Protein AF-A0A929JR67-F1 (afdb_monomer_lite)

Secondary structure (DSSP, 8-state):
-EEEEEEEEPPTT--GGGGT----S--HHHHHHHHHHHHHHHH-TTTEEE-SSSEEE--BTTB--EEE---EEEEEE-TTS-EEEEEEE--TT--SPEEE--S--STTS-----HHHHHHHHHHHTTTHHHHHHHHHHHHHHHHHHTT-HHHHTS-HHHHHHHHHHS-GGGG--SSHHHHHHHHHHHHHHHTTSHHHHTT-B-TTSSSBSSSTTSSS-HHHHHHHHHHHHHHTT----

Structure (mmCIF, N/CA/C/O backbone):
data_AF-A0A929JR67-F1
#
_entry.id   AF-A0A929JR67-F1
#
loop_
_atom_site.group_PDB
_atom_site.id
_atom_site.type_symbol
_atom_site.label_atom_id
_atom_site.label_alt_id
_atom_site.label_comp_id
_atom_site.label_asym_id
_atom_site.label_entity_id
_atom_site.label_seq_id
_atom_site.pdbx_PDB_ins_code
_atom_site.Cartn_x
_atom_site.Cartn_y
_atom_site.Cartn_z
_atom_site.occupancy
_atom_site.B_iso_or_equiv
_atom_site.auth_seq_id
_atom_site.auth_comp_id
_atom_site.auth_asym_id
_atom_site.auth_atom_id
_atom_site.pdbx_PDB_model_num
ATOM 1 N N . MET A 1 1 ? 1.079 -12.626 -12.226 1.00 76.62 1 MET A N 1
ATOM 2 C CA . MET A 1 1 ? 2.261 -11.759 -12.421 1.00 76.62 1 MET A CA 1
ATOM 3 C C . MET A 1 1 ? 3.141 -12.417 -13.466 1.00 76.62 1 MET A C 1
ATOM 5 O O . MET A 1 1 ? 3.333 -13.622 -13.364 1.00 76.62 1 MET A O 1
ATOM 9 N N . LEU A 1 2 ? 3.633 -11.664 -14.450 1.00 78.38 2 LEU A N 1
ATOM 10 C CA . LEU A 1 2 ? 4.679 -12.144 -15.357 1.00 78.38 2 LEU A CA 1
ATOM 11 C C . LEU A 1 2 ? 6.048 -11.874 -14.718 1.00 78.38 2 LEU A C 1
ATOM 13 O O . LEU A 1 2 ? 6.280 -10.754 -14.264 1.00 78.38 2 LEU A O 1
ATOM 17 N N . TYR A 1 3 ? 6.907 -12.894 -14.651 1.00 73.75 3 TYR A N 1
ATOM 18 C CA . TYR A 1 3 ? 8.209 -12.831 -13.967 1.00 73.75 3 TYR A CA 1
ATOM 19 C C . TYR A 1 3 ? 9.417 -13.083 -14.885 1.00 73.75 3 TYR A C 1
ATOM 21 O O . TYR A 1 3 ? 10.550 -12.816 -14.499 1.00 73.75 3 TYR A O 1
ATOM 29 N N . GLU A 1 4 ? 9.196 -13.564 -16.112 1.00 79.19 4 GLU A N 1
ATOM 30 C CA . GLU A 1 4 ? 10.251 -13.675 -17.136 1.00 79.19 4 GLU A CA 1
ATOM 31 C C . GLU A 1 4 ? 10.741 -12.295 -17.601 1.00 79.19 4 GLU A C 1
ATOM 33 O O . GLU A 1 4 ? 11.881 -12.132 -18.031 1.00 79.19 4 GLU A O 1
ATOM 38 N N . TYR A 1 5 ? 9.874 -11.294 -17.451 1.00 89.31 5 TYR A N 1
ATOM 39 C CA . TYR A 1 5 ? 10.119 -9.890 -17.733 1.00 89.31 5 TYR A CA 1
ATOM 40 C C . TYR A 1 5 ? 9.944 -9.092 -16.444 1.00 89.31 5 TYR A C 1
ATOM 42 O O . TYR A 1 5 ? 9.030 -9.355 -15.659 1.00 89.31 5 TYR A O 1
ATOM 50 N N . PHE A 1 6 ? 10.786 -8.083 -16.245 1.00 94.19 6 PHE A N 1
ATOM 51 C CA . PHE A 1 6 ? 10.677 -7.172 -15.114 1.00 94.19 6 PHE A CA 1
ATOM 52 C C . PHE A 1 6 ? 10.855 -5.724 -15.560 1.00 94.19 6 PHE A C 1
ATOM 54 O O . PHE A 1 6 ? 11.507 -5.415 -16.556 1.00 94.19 6 PHE A O 1
ATOM 61 N N . LEU A 1 7 ? 10.267 -4.823 -14.788 1.00 95.31 7 LEU A N 1
ATOM 62 C CA . LEU A 1 7 ? 10.515 -3.393 -14.853 1.00 95.31 7 LEU A CA 1
ATOM 63 C C . LEU A 1 7 ? 11.638 -3.059 -13.883 1.00 95.31 7 LEU A C 1
ATOM 65 O O . LEU A 1 7 ? 11.710 -3.629 -12.796 1.00 95.31 7 LEU A O 1
ATOM 69 N N . ALA A 1 8 ? 12.481 -2.100 -14.244 1.00 95.50 8 ALA A N 1
ATOM 70 C CA . ALA A 1 8 ? 13.578 -1.678 -13.391 1.00 95.50 8 ALA A CA 1
ATOM 71 C C . ALA A 1 8 ? 13.536 -0.180 -13.083 1.00 95.50 8 ALA A C 1
ATOM 73 O O . ALA A 1 8 ? 12.979 0.633 -13.829 1.00 95.50 8 ALA A O 1
ATOM 74 N N . GLN A 1 9 ? 14.145 0.176 -11.960 1.00 96.88 9 GLN A N 1
ATOM 75 C CA . GLN A 1 9 ? 14.640 1.510 -11.672 1.00 96.88 9 GLN A CA 1
ATOM 76 C C . GLN A 1 9 ? 16.108 1.381 -11.282 1.00 96.88 9 GLN A C 1
ATOM 78 O O . GLN A 1 9 ? 16.436 0.661 -10.339 1.00 96.88 9 GLN A O 1
ATOM 83 N N . TYR A 1 10 ? 16.973 2.077 -12.012 1.00 97.50 10 TYR A N 1
ATOM 84 C CA . TYR A 1 10 ? 18.407 2.112 -11.752 1.00 97.50 10 TYR A CA 1
ATOM 85 C C . TYR A 1 10 ? 18.789 3.383 -10.981 1.00 97.50 10 TYR A C 1
ATOM 87 O O . TYR A 1 10 ? 18.044 4.369 -11.039 1.00 97.50 10 TYR A O 1
ATOM 95 N N . PRO A 1 11 ? 19.921 3.375 -10.253 1.00 97.44 11 PRO A N 1
ATOM 96 C CA . PRO A 1 11 ? 20.484 4.581 -9.657 1.00 97.44 11 PRO A CA 1
ATOM 97 C C . PRO A 1 11 ? 20.722 5.681 -10.695 1.00 97.44 11 PRO A C 1
ATOM 99 O O . PRO A 1 11 ? 20.859 5.412 -11.890 1.00 97.44 11 PRO A O 1
ATOM 102 N N . GLU A 1 12 ? 20.798 6.925 -10.230 1.00 97.19 12 GLU A N 1
ATOM 103 C CA . GLU A 1 12 ? 21.069 8.069 -11.097 1.00 97.19 12 GLU A CA 1
ATOM 104 C C . GLU A 1 12 ? 22.375 7.869 -11.887 1.00 97.19 12 GLU A C 1
ATOM 106 O O . GLU A 1 12 ? 23.393 7.439 -11.347 1.00 97.19 12 GLU A O 1
ATOM 111 N N . GLY A 1 13 ? 22.329 8.130 -13.196 1.00 97.06 13 GLY A N 1
ATOM 112 C CA . GLY A 1 13 ? 23.473 7.953 -14.095 1.00 97.06 13 GLY A CA 1
ATOM 113 C C . GLY A 1 13 ? 23.806 6.502 -14.466 1.00 97.06 13 GLY A C 1
ATOM 114 O O . GLY A 1 13 ? 24.767 6.293 -15.204 1.00 97.06 13 GLY A O 1
ATOM 115 N N . LYS A 1 14 ? 23.037 5.511 -13.996 1.00 97.50 14 LYS A N 1
ATOM 116 C CA . LYS A 1 14 ? 23.216 4.096 -14.348 1.00 97.50 14 LYS A CA 1
ATOM 117 C C . LYS A 1 14 ? 22.182 3.610 -15.358 1.00 97.50 14 LYS A C 1
ATOM 119 O O . LYS A 1 14 ? 21.066 4.122 -15.434 1.00 97.50 14 LYS A O 1
ATOM 124 N N . VAL A 1 15 ? 22.550 2.571 -16.098 1.00 96.00 15 VAL A N 1
ATOM 125 C CA . VAL A 1 15 ? 21.708 1.919 -17.108 1.00 96.00 15 VAL A CA 1
ATOM 126 C C . VAL A 1 15 ? 21.610 0.412 -16.868 1.00 96.00 15 VAL A C 1
ATOM 128 O O . VAL A 1 15 ? 22.340 -0.162 -16.064 1.00 96.00 15 VAL A O 1
ATOM 131 N N . ASN A 1 16 ? 20.706 -0.252 -17.584 1.00 95.06 16 ASN A N 1
ATOM 132 C CA . ASN A 1 16 ? 20.487 -1.699 -17.513 1.00 95.06 16 ASN A CA 1
ATOM 133 C C . ASN A 1 16 ? 21.770 -2.539 -17.650 1.00 95.06 16 ASN A C 1
ATOM 135 O O . ASN A 1 16 ? 21.965 -3.475 -16.866 1.00 95.06 16 ASN A O 1
ATOM 139 N N . SER A 1 17 ? 22.663 -2.180 -18.577 1.00 96.38 17 SER A N 1
ATOM 140 C CA . SER A 1 17 ? 23.907 -2.914 -18.828 1.00 96.38 17 SER A CA 1
ATOM 141 C C . SER A 1 17 ? 24.886 -2.883 -17.652 1.00 96.38 17 SER A C 1
ATOM 143 O O . SER A 1 17 ? 25.623 -3.850 -17.472 1.00 96.38 17 SER A O 1
ATOM 145 N N . ASP A 1 18 ? 24.861 -1.839 -16.811 1.00 96.88 18 ASP A N 1
ATOM 146 C CA . ASP A 1 18 ? 25.698 -1.760 -15.598 1.00 96.88 18 ASP A CA 1
ATOM 147 C C . ASP A 1 18 ? 25.361 -2.868 -14.584 1.00 96.88 18 ASP A C 1
ATOM 149 O O . ASP A 1 18 ? 26.178 -3.211 -13.732 1.00 96.88 18 ASP A O 1
ATOM 153 N N . PHE A 1 19 ? 24.159 -3.441 -14.689 1.00 96.50 19 PHE A N 1
ATOM 154 C CA . PHE A 1 19 ? 23.634 -4.492 -13.818 1.00 96.50 19 PHE A CA 1
ATOM 155 C C . PHE A 1 19 ? 23.489 -5.841 -14.536 1.00 96.50 19 PHE A C 1
ATOM 157 O O . PHE A 1 19 ? 22.819 -6.736 -14.024 1.00 96.50 19 PHE A O 1
ATOM 164 N N . GLY A 1 20 ? 24.071 -5.988 -15.733 1.00 94.62 20 GLY A N 1
ATOM 165 C CA . GLY A 1 20 ? 23.968 -7.211 -16.536 1.00 94.62 20 GLY A CA 1
ATOM 166 C C . GLY A 1 20 ? 22.565 -7.488 -17.088 1.00 94.62 20 GLY A C 1
ATOM 167 O O . GLY A 1 20 ? 22.277 -8.614 -17.488 1.00 94.62 20 GLY A O 1
ATOM 168 N N . ASN A 1 21 ? 21.688 -6.481 -17.108 1.00 94.81 21 ASN A N 1
ATOM 169 C CA . ASN A 1 21 ? 20.343 -6.592 -17.660 1.00 94.81 21 ASN A CA 1
ATOM 170 C C . ASN A 1 21 ? 20.327 -6.153 -19.130 1.00 94.81 21 ASN A C 1
ATOM 172 O O . ASN A 1 21 ? 21.175 -5.376 -19.569 1.00 94.81 21 ASN A O 1
ATOM 176 N N . THR A 1 22 ? 19.333 -6.621 -19.881 1.00 93.81 22 THR A N 1
ATOM 177 C CA . THR A 1 22 ? 19.142 -6.264 -21.293 1.00 93.81 22 THR A CA 1
ATOM 178 C C . THR A 1 22 ? 17.702 -5.848 -21.546 1.00 93.81 22 THR A C 1
ATOM 180 O O . THR A 1 22 ? 16.783 -6.365 -20.910 1.00 93.81 22 THR A O 1
ATOM 183 N N . ASP A 1 23 ? 17.508 -4.903 -22.466 1.00 91.62 23 ASP A N 1
ATOM 184 C CA . ASP A 1 23 ? 16.170 -4.485 -22.871 1.00 91.62 23 ASP A CA 1
ATOM 185 C C . ASP A 1 23 ? 15.561 -5.494 -23.838 1.00 91.62 23 ASP A C 1
ATOM 187 O O . ASP A 1 23 ? 16.210 -5.993 -24.759 1.00 91.62 23 ASP A O 1
ATOM 191 N N . VAL A 1 24 ? 14.274 -5.752 -23.642 1.00 88.19 24 VAL A N 1
ATOM 192 C CA . VAL A 1 24 ? 13.485 -6.673 -24.453 1.00 88.19 24 VAL A CA 1
ATOM 193 C C . VAL A 1 24 ? 12.179 -6.005 -24.867 1.00 88.19 24 VAL A C 1
ATOM 195 O O . VAL A 1 24 ? 11.544 -5.288 -24.092 1.00 88.19 24 VAL A O 1
ATOM 198 N N . GLY A 1 25 ? 11.774 -6.228 -26.116 1.00 88.56 25 GLY A N 1
ATOM 199 C CA . GLY A 1 25 ? 10.586 -5.620 -26.712 1.00 88.56 25 GLY A CA 1
ATOM 200 C C . GLY A 1 25 ? 9.291 -6.325 -26.319 1.00 88.56 25 GLY A C 1
ATOM 201 O O . GLY A 1 25 ? 8.641 -6.901 -27.184 1.00 88.56 25 GLY A O 1
ATOM 202 N N . TYR A 1 26 ? 8.919 -6.288 -25.038 1.00 92.62 26 TYR A N 1
ATOM 203 C CA . TYR A 1 26 ? 7.649 -6.839 -24.552 1.00 92.62 26 TYR A CA 1
ATOM 204 C C . TYR A 1 26 ? 6.940 -5.829 -23.629 1.00 92.62 26 TYR A C 1
ATOM 206 O O . TYR A 1 26 ? 7.188 -5.785 -22.420 1.00 92.62 26 TYR A O 1
ATOM 214 N N . PRO A 1 27 ? 6.107 -4.934 -24.192 1.00 92.69 27 PRO A N 1
ATOM 215 C CA . PRO A 1 27 ? 5.486 -3.859 -23.432 1.00 92.69 27 PRO A CA 1
ATOM 216 C C . PRO A 1 27 ? 4.365 -4.374 -22.521 1.00 92.69 27 PRO A C 1
ATOM 218 O O . PRO A 1 27 ? 3.635 -5.305 -22.853 1.00 92.69 27 PRO A O 1
ATOM 221 N N . PHE A 1 28 ? 4.143 -3.688 -21.398 1.00 94.19 28 PHE A N 1
ATOM 222 C CA . PHE A 1 28 ? 3.082 -4.038 -20.444 1.00 94.19 28 PHE A CA 1
ATOM 223 C C . PHE A 1 28 ? 1.675 -4.073 -21.073 1.00 94.19 28 PHE A C 1
ATOM 225 O O . PHE A 1 28 ? 0.831 -4.873 -20.674 1.00 94.19 28 PHE A O 1
ATOM 232 N N . SER A 1 29 ? 1.413 -3.227 -22.076 1.00 94.94 29 SER A N 1
ATOM 233 C CA . SER A 1 29 ? 0.141 -3.218 -22.808 1.00 94.94 29 SER A CA 1
ATOM 234 C C . SER A 1 29 ? -0.102 -4.517 -23.573 1.00 94.94 29 SER A C 1
ATOM 236 O O . SER A 1 29 ? -1.235 -4.995 -23.588 1.00 94.94 29 SER A O 1
ATOM 238 N N . GLN A 1 30 ? 0.945 -5.108 -24.158 1.00 95.75 30 GLN A N 1
ATOM 239 C CA . GLN A 1 30 ? 0.857 -6.405 -24.821 1.00 95.75 30 GLN A CA 1
ATOM 240 C C . GLN A 1 30 ? 0.491 -7.491 -23.808 1.00 95.75 30 GLN A C 1
ATOM 242 O O . GLN A 1 30 ? -0.512 -8.171 -24.002 1.00 95.75 30 GLN A O 1
ATOM 247 N N . PHE A 1 31 ? 1.209 -7.571 -22.682 1.00 96.19 31 PHE A N 1
ATOM 248 C CA . PHE A 1 31 ? 0.876 -8.511 -21.607 1.00 96.19 31 PHE A CA 1
ATOM 249 C C . PHE A 1 31 ? -0.569 -8.373 -21.129 1.00 96.19 31 PHE A C 1
ATOM 251 O O . PHE A 1 31 ? -1.279 -9.362 -20.962 1.00 96.19 31 PHE A O 1
ATOM 258 N N . LYS A 1 32 ? -1.029 -7.138 -20.911 1.00 96.94 32 LYS A N 1
ATOM 259 C CA . LYS A 1 32 ? -2.395 -6.894 -20.453 1.00 96.94 32 LYS A CA 1
ATOM 260 C C . LYS A 1 32 ? -3.437 -7.313 -21.500 1.00 96.94 32 LYS A C 1
ATOM 262 O O . LYS A 1 32 ? -4.487 -7.808 -21.110 1.00 96.94 32 LYS A O 1
ATOM 267 N N . ASN A 1 33 ? -3.159 -7.156 -22.796 1.00 97.81 33 ASN A N 1
ATOM 268 C CA . ASN A 1 33 ? -4.035 -7.653 -23.864 1.00 97.81 33 ASN A CA 1
ATOM 269 C C . ASN A 1 33 ? -4.082 -9.187 -23.886 1.00 97.81 33 ASN A C 1
ATOM 271 O O . ASN A 1 33 ? -5.163 -9.761 -23.882 1.00 97.81 33 ASN A O 1
ATOM 275 N N . GLU A 1 34 ? -2.925 -9.847 -23.825 1.00 97.31 34 GLU A N 1
ATOM 276 C CA . GLU A 1 34 ? -2.840 -11.314 -23.812 1.00 97.31 34 GLU A CA 1
ATOM 277 C C . GLU A 1 34 ? -3.523 -11.911 -22.568 1.00 97.31 34 GLU A C 1
ATOM 279 O O . GLU A 1 34 ? -4.219 -12.925 -22.654 1.00 97.31 34 GLU A O 1
ATOM 284 N N . LEU A 1 35 ? -3.402 -11.248 -21.411 1.00 97.31 35 LEU A N 1
ATOM 285 C CA . LEU A 1 35 ? -4.125 -11.632 -20.199 1.00 97.31 35 LEU A CA 1
ATOM 286 C C . LEU A 1 35 ? -5.643 -11.470 -20.359 1.00 97.31 35 LEU A C 1
ATOM 288 O O . LEU A 1 35 ? -6.394 -12.319 -19.885 1.00 97.31 35 LEU A O 1
ATOM 292 N N . GLU A 1 36 ? -6.107 -10.404 -21.015 1.00 98.12 36 GLU A N 1
ATOM 293 C CA . GLU A 1 36 ? -7.529 -10.227 -21.317 1.00 98.12 36 GLU A CA 1
ATOM 294 C C . GLU A 1 36 ? -8.058 -11.366 -22.189 1.00 98.12 36 GLU A C 1
ATOM 296 O O . GLU A 1 36 ? -9.100 -11.936 -21.869 1.00 98.12 36 GLU A O 1
ATOM 301 N N . ASP A 1 37 ? -7.334 -11.716 -23.251 1.00 98.38 37 ASP A N 1
ATOM 302 C CA . ASP A 1 37 ? -7.712 -12.799 -24.158 1.00 98.38 37 ASP A CA 1
ATOM 303 C C . ASP A 1 37 ? -7.791 -14.138 -23.416 1.00 98.38 37 ASP A C 1
ATOM 305 O O . ASP A 1 37 ? -8.770 -14.872 -23.570 1.00 98.38 37 ASP A O 1
ATOM 309 N N . ALA A 1 38 ? -6.828 -14.425 -22.535 1.00 97.88 38 ALA A N 1
ATOM 310 C CA . ALA A 1 38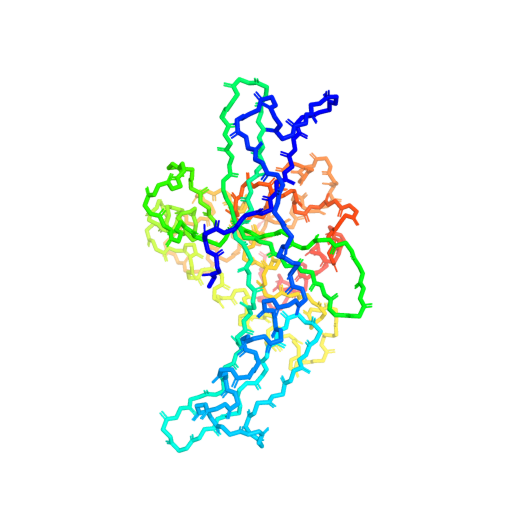 ? -6.850 -15.618 -21.690 1.00 97.88 38 ALA A CA 1
ATOM 311 C C . ALA A 1 38 ? -8.055 -15.634 -20.730 1.00 97.88 38 ALA A C 1
ATOM 313 O O . ALA A 1 38 ? -8.768 -16.638 -20.639 1.00 97.88 38 ALA A O 1
ATOM 314 N N . LEU A 1 39 ? -8.327 -14.516 -20.044 1.00 96.88 39 LEU A N 1
ATOM 315 C CA . LEU A 1 39 ? -9.476 -14.386 -19.141 1.00 96.88 39 LEU A CA 1
ATOM 316 C C . LEU A 1 39 ? -10.800 -14.550 -19.896 1.00 96.88 39 LEU A C 1
ATOM 318 O O . LEU A 1 39 ? -11.694 -15.253 -19.434 1.00 96.88 39 LEU A O 1
ATOM 322 N N . VAL A 1 40 ? -10.929 -13.935 -21.070 1.00 97.62 40 VAL A N 1
ATOM 323 C CA . VAL A 1 40 ? -12.125 -14.014 -21.918 1.00 97.62 40 VAL A CA 1
ATOM 324 C C . VAL A 1 40 ? -12.307 -15.412 -22.492 1.00 97.62 40 VAL A C 1
ATOM 326 O O . VAL A 1 40 ? -13.439 -15.884 -22.564 1.00 97.62 40 VAL A O 1
ATOM 329 N N . SER A 1 41 ? -11.222 -16.089 -22.863 1.00 97.62 41 SER A N 1
ATOM 330 C CA . SER A 1 41 ? -11.272 -17.475 -23.326 1.00 97.62 41 SER A CA 1
ATOM 331 C C . SER A 1 41 ? -11.754 -18.429 -22.233 1.00 97.62 41 SER A C 1
ATOM 333 O O . SER A 1 41 ? -12.408 -19.418 -22.553 1.00 97.62 41 SER A O 1
ATOM 335 N N . TYR A 1 42 ? -11.435 -18.158 -20.964 1.00 95.00 42 TYR A N 1
ATOM 336 C CA . TYR A 1 42 ? -11.813 -19.019 -19.842 1.00 95.00 42 TYR A CA 1
ATOM 337 C C . TYR A 1 42 ? -13.202 -18.687 -19.270 1.00 95.00 42 TYR A C 1
ATOM 339 O O . TYR A 1 42 ? -14.031 -19.576 -19.096 1.00 95.00 42 TYR A O 1
ATOM 347 N N . PHE A 1 43 ? -13.475 -17.407 -18.994 1.00 93.88 43 PHE A N 1
ATOM 348 C CA . PHE A 1 43 ? -14.709 -16.948 -18.336 1.00 93.88 43 PHE A CA 1
ATOM 349 C C . PHE A 1 43 ? -15.801 -16.480 -19.310 1.00 93.88 43 PHE A C 1
ATOM 351 O O . PHE A 1 43 ? -16.963 -16.347 -18.924 1.00 93.88 43 PHE A O 1
ATOM 358 N N . GLY A 1 44 ? -15.453 -16.211 -20.569 1.00 95.06 44 GLY A N 1
ATOM 359 C CA . GLY A 1 44 ? -16.345 -15.618 -21.560 1.00 95.06 44 GLY A CA 1
ATOM 360 C C . GLY A 1 44 ? -16.385 -14.088 -21.498 1.00 95.06 44 GLY A C 1
ATOM 361 O O . GLY A 1 44 ? -16.361 -13.465 -20.435 1.00 95.06 44 GLY A O 1
ATOM 362 N N . ARG A 1 45 ? -16.517 -13.447 -22.666 1.00 96.31 45 ARG A N 1
ATOM 363 C CA . ARG A 1 45 ? -16.484 -11.976 -22.806 1.00 96.31 45 ARG A CA 1
ATOM 364 C C . ARG A 1 45 ? -17.508 -11.248 -21.927 1.00 96.31 45 ARG A C 1
ATOM 366 O O . ARG A 1 45 ? -17.221 -10.167 -21.431 1.00 96.31 45 ARG A O 1
ATOM 373 N N . ALA A 1 46 ? -18.693 -11.819 -21.713 1.00 95.50 46 ALA A N 1
ATOM 374 C CA . ALA A 1 46 ? -19.738 -11.182 -20.906 1.00 95.50 46 ALA A CA 1
ATOM 375 C C . ALA A 1 46 ? -19.385 -11.068 -19.406 1.00 95.50 46 ALA A C 1
ATOM 377 O O . ALA A 1 46 ? -19.943 -10.207 -18.710 1.00 95.50 46 ALA A O 1
ATOM 378 N N . ALA A 1 47 ? -18.477 -11.926 -18.925 1.00 95.31 47 ALA A N 1
ATOM 379 C CA . ALA A 1 47 ? -18.034 -11.986 -17.535 1.00 95.31 47 ALA A CA 1
ATOM 380 C C . ALA A 1 47 ? -16.794 -11.125 -17.252 1.00 95.31 47 ALA A C 1
ATOM 382 O O . ALA A 1 47 ? -16.563 -10.790 -16.097 1.00 95.31 47 ALA A O 1
ATOM 383 N N . VAL A 1 48 ? -16.028 -10.742 -18.282 1.00 97.12 48 VAL A N 1
ATOM 384 C CA . VAL A 1 48 ? -14.756 -10.017 -18.133 1.00 97.12 48 VAL A CA 1
ATOM 385 C C . VAL A 1 48 ? -14.897 -8.570 -18.589 1.00 97.12 48 VAL A C 1
ATOM 387 O O . VAL A 1 48 ? -15.147 -8.292 -19.766 1.00 97.12 48 VAL A O 1
ATOM 390 N N . LYS A 1 49 ? -14.664 -7.631 -17.672 1.00 97.25 49 LYS A N 1
ATOM 391 C CA . LYS A 1 49 ? -14.647 -6.197 -17.958 1.00 97.25 49 LYS A CA 1
ATOM 392 C C . LYS A 1 49 ? -13.258 -5.621 -17.713 1.00 97.25 49 LYS A C 1
ATOM 394 O O . LYS A 1 49 ? -12.784 -5.545 -16.584 1.00 97.25 49 LYS A O 1
ATOM 399 N N . ARG A 1 50 ? -12.613 -5.138 -18.774 1.00 97.75 50 ARG A N 1
ATOM 400 C CA . ARG A 1 50 ? -11.331 -4.438 -18.657 1.00 97.75 50 ARG A CA 1
ATOM 401 C C . ARG A 1 50 ? -11.513 -3.050 -18.051 1.00 97.75 50 ARG A C 1
ATOM 403 O O . ARG A 1 50 ? -12.226 -2.203 -18.587 1.00 97.75 50 ARG A O 1
ATOM 410 N N . GLY A 1 51 ? -10.836 -2.818 -16.935 1.00 96.81 51 GLY A N 1
ATOM 411 C CA . GLY A 1 51 ? -10.701 -1.523 -16.289 1.00 96.81 51 GLY A CA 1
ATOM 412 C C . GLY A 1 51 ? -9.321 -0.900 -16.507 1.00 96.81 51 GLY A C 1
ATOM 413 O O . GLY A 1 51 ? -8.403 -1.488 -17.083 1.00 96.81 51 GLY A O 1
ATOM 414 N N . ASN A 1 52 ? -9.155 0.318 -15.982 1.00 96.56 52 ASN A N 1
ATOM 415 C CA . ASN A 1 52 ? -7.919 1.090 -16.133 1.00 96.56 52 ASN A CA 1
ATOM 416 C C . ASN A 1 52 ? -6.689 0.350 -15.569 1.00 96.56 52 ASN A C 1
ATOM 418 O O . ASN A 1 52 ? -5.645 0.295 -16.214 1.00 96.56 52 ASN A O 1
ATOM 422 N N . LYS A 1 53 ? -6.827 -0.248 -14.379 1.00 96.12 53 LYS A N 1
ATOM 423 C CA . LYS A 1 53 ? -5.732 -0.914 -13.649 1.00 96.12 53 LYS A CA 1
ATOM 424 C C . LYS A 1 53 ? -5.915 -2.428 -13.506 1.00 96.12 53 LYS A C 1
ATOM 426 O O . LYS A 1 53 ? -4.928 -3.119 -13.319 1.00 96.12 53 LYS A O 1
ATOM 431 N N . ALA A 1 54 ? -7.142 -2.929 -13.610 1.00 97.00 54 ALA A N 1
ATOM 432 C CA . ALA A 1 54 ? -7.509 -4.315 -13.328 1.00 97.00 54 ALA A CA 1
ATOM 433 C C . ALA A 1 54 ? -8.610 -4.790 -14.284 1.00 97.00 54 ALA A C 1
ATOM 435 O O . ALA A 1 54 ? -9.210 -3.972 -14.987 1.00 97.00 54 ALA A O 1
ATOM 436 N N . PHE A 1 55 ? -8.871 -6.091 -14.292 1.00 97.88 55 PHE A N 1
ATOM 437 C CA . PHE A 1 55 ? -10.043 -6.706 -14.902 1.00 97.88 55 PHE A CA 1
ATOM 438 C C . PHE A 1 55 ? -11.038 -7.074 -13.815 1.00 97.88 55 PHE A C 1
ATOM 440 O O . PHE A 1 55 ? -10.668 -7.757 -12.868 1.00 97.88 55 PHE A O 1
ATOM 447 N N . ASP A 1 56 ? -12.279 -6.656 -13.994 1.00 96.81 56 ASP A N 1
ATOM 448 C CA . ASP A 1 56 ? -13.404 -7.059 -13.161 1.00 96.81 56 ASP A CA 1
ATOM 449 C C . ASP A 1 56 ? -14.002 -8.352 -13.741 1.00 96.81 56 ASP A C 1
ATOM 451 O O . ASP A 1 56 ? -14.389 -8.399 -14.920 1.00 96.81 56 ASP A O 1
ATOM 455 N N . ILE A 1 57 ? -13.996 -9.413 -12.931 1.00 95.19 57 ILE A N 1
ATOM 456 C CA . ILE A 1 57 ? -14.558 -10.726 -13.239 1.00 95.19 57 ILE A CA 1
ATOM 457 C C . ILE A 1 57 ? -15.849 -10.889 -12.446 1.00 95.19 57 ILE A C 1
ATOM 459 O O . ILE A 1 57 ? -15.837 -11.056 -11.223 1.00 95.19 57 ILE A O 1
ATOM 463 N N . LYS A 1 58 ? -16.969 -10.898 -13.169 1.00 91.56 58 LYS A N 1
ATOM 464 C CA . LYS A 1 58 ? -18.294 -11.017 -12.561 1.00 91.56 58 LYS A CA 1
ATOM 465 C C . LYS A 1 58 ? -18.449 -12.336 -11.816 1.00 91.56 58 LYS A C 1
ATOM 467 O O . LYS A 1 58 ? -18.034 -13.393 -12.295 1.00 91.56 58 LYS A O 1
ATOM 472 N N . ALA A 1 59 ? -19.153 -12.263 -10.692 1.00 86.81 59 ALA A N 1
ATOM 473 C CA . ALA A 1 59 ? -19.588 -13.437 -9.956 1.00 86.81 59 ALA A CA 1
ATOM 474 C C . ALA A 1 59 ? -20.390 -14.409 -10.842 1.00 86.81 59 ALA A C 1
ATOM 476 O O . ALA A 1 59 ? -21.136 -14.015 -11.744 1.00 86.81 59 ALA A O 1
ATOM 477 N N . SER A 1 60 ? -20.273 -15.693 -10.525 1.00 80.75 60 SER A N 1
ATOM 478 C CA . SER A 1 60 ? -21.101 -16.771 -11.062 1.00 80.75 60 SER A CA 1
ATOM 479 C C . SER A 1 60 ? -21.775 -17.520 -9.909 1.00 80.75 60 SER A C 1
ATOM 481 O O . SER A 1 60 ? -21.595 -17.175 -8.743 1.00 80.75 60 SER A O 1
ATOM 483 N N . GLN A 1 61 ? -22.541 -18.576 -10.196 1.00 79.69 61 GLN A N 1
ATOM 484 C CA . GLN A 1 61 ? -23.120 -19.408 -9.131 1.00 79.69 61 GLN A CA 1
ATOM 485 C C . GLN A 1 61 ? -22.057 -20.085 -8.248 1.00 79.69 61 GLN A C 1
ATOM 487 O O . GLN A 1 61 ? -22.353 -20.445 -7.112 1.00 79.69 61 GLN A O 1
ATOM 492 N N . SER A 1 62 ? -20.833 -20.261 -8.755 1.00 80.69 62 SER A N 1
ATOM 493 C CA . SER A 1 62 ? -19.746 -20.972 -8.074 1.00 80.69 62 SER A CA 1
ATOM 494 C C . SER A 1 62 ? -18.554 -20.085 -7.705 1.00 80.69 62 SER A C 1
ATOM 496 O O . SER A 1 62 ? -17.572 -20.596 -7.172 1.00 80.69 62 SER A O 1
ATOM 498 N N . GLN A 1 63 ? -18.595 -18.784 -8.005 1.00 79.50 63 GLN A N 1
ATOM 499 C CA . GLN A 1 63 ? -17.463 -17.880 -7.806 1.00 79.50 63 GLN A CA 1
ATOM 500 C C . GLN A 1 63 ? -17.935 -16.479 -7.403 1.00 79.50 63 GLN A C 1
ATOM 502 O O . GLN A 1 63 ? -18.868 -15.938 -7.991 1.00 79.50 63 GLN A O 1
ATOM 507 N N . VAL A 1 64 ? -17.255 -15.886 -6.420 1.00 85.50 64 VAL A N 1
ATOM 508 C CA . VAL A 1 64 ? -17.440 -14.481 -6.025 1.00 85.50 64 VAL A CA 1
ATOM 509 C C . VAL A 1 64 ? -16.815 -13.525 -7.042 1.00 85.50 64 VAL A C 1
ATOM 511 O O . VAL A 1 64 ? -15.898 -13.894 -7.770 1.00 85.50 64 VAL A O 1
ATOM 514 N N . GLU A 1 65 ? -17.293 -12.286 -7.075 1.00 90.62 65 GLU A N 1
ATOM 515 C CA . GLU A 1 65 ? -16.691 -11.221 -7.882 1.00 90.62 65 GLU A CA 1
ATOM 516 C C . GLU A 1 65 ? -15.203 -11.053 -7.535 1.00 90.62 65 GLU A C 1
ATOM 518 O O . GLU A 1 65 ? -14.813 -11.164 -6.367 1.00 90.62 65 GLU A O 1
ATOM 523 N N . ALA A 1 66 ? -14.366 -10.847 -8.552 1.00 91.62 66 ALA A N 1
ATOM 524 C CA . ALA A 1 66 ? -12.921 -10.789 -8.377 1.00 91.62 66 ALA A CA 1
ATOM 525 C C . ALA A 1 66 ? -12.272 -9.760 -9.301 1.00 91.62 66 ALA A C 1
ATOM 527 O O . ALA A 1 66 ? -12.552 -9.717 -10.496 1.00 91.62 66 ALA A O 1
ATOM 528 N N . ASP A 1 67 ? -11.314 -9.017 -8.753 1.00 94.69 67 ASP A N 1
ATOM 529 C CA . ASP A 1 67 ? -10.425 -8.159 -9.526 1.00 94.69 67 ASP A CA 1
ATOM 530 C C . ASP A 1 67 ? -9.128 -8.903 -9.871 1.00 94.69 67 ASP A C 1
ATOM 532 O O . ASP A 1 67 ? -8.387 -9.348 -8.991 1.00 94.69 67 ASP A O 1
ATOM 536 N N . VAL A 1 68 ? -8.806 -8.991 -11.162 1.00 96.12 68 VAL A N 1
ATOM 537 C CA . VAL A 1 68 ? -7.517 -9.495 -11.651 1.00 96.12 68 VAL A CA 1
ATOM 538 C C . VAL A 1 68 ? -6.636 -8.315 -12.031 1.00 96.12 68 VAL A C 1
ATOM 540 O O . VAL A 1 68 ? -6.891 -7.610 -13.008 1.00 96.12 68 VAL A O 1
ATOM 543 N N . VAL A 1 69 ? -5.565 -8.101 -11.271 1.00 96.62 69 VAL A N 1
ATOM 544 C CA . VAL A 1 69 ? -4.629 -6.999 -11.511 1.00 96.62 69 VAL A CA 1
ATOM 545 C C . VAL A 1 69 ? -3.378 -7.519 -12.239 1.00 96.62 69 VAL A C 1
ATOM 547 O O . VAL A 1 69 ? -2.637 -8.326 -11.671 1.00 96.62 69 VAL A O 1
ATOM 550 N N . PRO A 1 70 ? -3.115 -7.099 -13.492 1.00 96.56 70 PRO A N 1
ATOM 551 C CA . PRO A 1 70 ? -1.885 -7.443 -14.197 1.00 96.56 70 PRO A CA 1
ATOM 552 C C . PRO A 1 70 ? -0.685 -6.738 -13.568 1.00 96.56 70 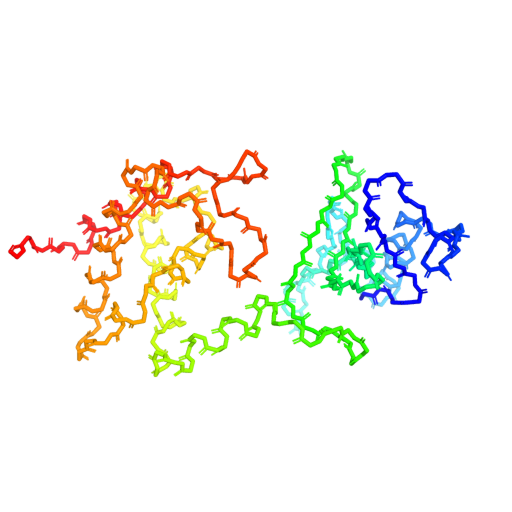PRO A C 1
ATOM 554 O O . PRO A 1 70 ? -0.728 -5.542 -13.287 1.00 96.56 70 PRO A O 1
ATOM 557 N N . PHE A 1 71 ? 0.411 -7.475 -13.421 1.00 96.56 71 PHE A N 1
ATOM 558 C CA . PHE A 1 71 ? 1.667 -6.968 -12.885 1.00 96.56 71 PHE A CA 1
ATOM 559 C C . PHE A 1 71 ? 2.865 -7.586 -13.602 1.00 96.56 71 PHE A C 1
ATOM 561 O O . PHE A 1 71 ? 2.862 -8.794 -13.870 1.00 96.56 71 PHE A O 1
ATOM 568 N N . PHE A 1 72 ? 3.891 -6.766 -13.824 1.00 96.38 72 PHE A N 1
ATOM 569 C CA . PHE A 1 72 ? 5.270 -7.222 -14.003 1.00 96.38 72 PHE A CA 1
ATOM 570 C C . PHE A 1 72 ? 5.979 -7.218 -12.654 1.00 96.38 72 PHE A C 1
ATOM 572 O O . PHE A 1 72 ? 5.631 -6.429 -11.769 1.00 96.38 72 PHE A O 1
ATOM 579 N N . GLU A 1 73 ? 6.993 -8.065 -12.513 1.00 96.25 73 GLU A N 1
ATOM 580 C CA . GLU A 1 73 ? 7.991 -7.872 -11.466 1.00 96.25 73 GLU A CA 1
ATOM 581 C C . GLU A 1 73 ? 8.613 -6.471 -11.590 1.00 96.25 73 GLU A C 1
ATOM 583 O O . GLU A 1 73 ? 8.842 -5.972 -12.693 1.00 96.25 73 GLU A O 1
ATOM 588 N N . PHE A 1 74 ? 8.881 -5.824 -10.460 1.00 96.50 74 PHE A N 1
ATOM 589 C CA . PHE A 1 74 ? 9.580 -4.547 -10.394 1.00 96.50 74 PHE A CA 1
ATOM 590 C C . PHE A 1 74 ? 10.834 -4.670 -9.535 1.00 96.50 74 PHE A C 1
ATOM 592 O O . PHE A 1 74 ? 10.763 -5.168 -8.413 1.00 96.50 74 PHE A O 1
ATOM 599 N N . ARG A 1 75 ? 11.969 -4.186 -10.047 1.00 96.50 75 ARG A N 1
ATOM 600 C CA . ARG A 1 75 ? 13.259 -4.165 -9.352 1.00 96.50 75 ARG A CA 1
ATOM 601 C C . ARG A 1 75 ? 13.779 -2.744 -9.212 1.00 96.50 75 ARG A C 1
ATOM 603 O O . ARG A 1 75 ? 14.061 -2.082 -10.209 1.00 96.50 75 ARG A O 1
ATOM 610 N N . GLN A 1 76 ? 13.984 -2.298 -7.981 1.00 97.38 76 GLN A N 1
ATOM 611 C CA . GLN A 1 76 ? 14.716 -1.064 -7.705 1.00 97.38 76 GLN A CA 1
ATOM 612 C C . GLN A 1 76 ? 16.146 -1.406 -7.294 1.00 97.38 76 GLN A C 1
ATOM 614 O O . GLN A 1 76 ? 16.336 -2.042 -6.261 1.00 97.38 76 GLN A O 1
ATOM 619 N N . TYR A 1 77 ? 17.124 -0.997 -8.100 1.00 97.69 77 TYR A N 1
ATOM 620 C CA . TYR A 1 77 ? 18.544 -1.287 -7.901 1.00 97.69 77 TYR A CA 1
ATOM 621 C C . TYR A 1 77 ? 19.266 -0.183 -7.116 1.00 97.69 77 TYR A C 1
ATOM 623 O O . TYR A 1 77 ? 18.946 0.999 -7.245 1.00 97.69 77 TYR A O 1
ATOM 631 N N . TRP A 1 78 ? 20.295 -0.582 -6.366 1.00 97.44 78 TRP A N 1
ATOM 632 C CA . TRP A 1 78 ? 21.298 0.285 -5.738 1.00 97.44 78 TRP A CA 1
ATOM 633 C C . TRP A 1 78 ? 22.666 0.115 -6.402 1.00 97.44 78 TRP A C 1
ATOM 635 O O . TRP A 1 78 ? 22.912 -0.874 -7.084 1.00 97.44 78 TRP A O 1
ATOM 645 N N . GLU A 1 79 ? 23.583 1.066 -6.196 1.00 96.69 79 GLU A N 1
ATOM 646 C CA . GLU A 1 79 ? 24.892 1.087 -6.876 1.00 96.69 79 GLU A CA 1
ATOM 647 C C . GLU A 1 79 ? 25.739 -0.173 -6.670 1.00 96.69 79 GLU A C 1
ATOM 649 O O . GLU A 1 79 ? 26.501 -0.557 -7.551 1.00 96.69 79 GLU A O 1
ATOM 654 N N . ASN A 1 80 ? 25.593 -0.838 -5.525 1.00 95.88 80 ASN A N 1
ATOM 655 C CA . ASN A 1 80 ? 26.312 -2.070 -5.203 1.00 95.88 80 ASN A CA 1
ATOM 656 C C . ASN A 1 80 ? 25.738 -3.322 -5.899 1.00 95.88 80 ASN A C 1
ATOM 658 O O . ASN A 1 80 ? 26.178 -4.432 -5.605 1.00 95.88 80 ASN A O 1
ATOM 662 N N . GLY A 1 81 ? 24.740 -3.168 -6.773 1.00 95.12 81 GLY A N 1
ATOM 663 C CA . GLY A 1 81 ? 24.096 -4.270 -7.486 1.00 95.12 81 GLY A CA 1
ATOM 664 C C . GLY A 1 81 ? 22.959 -4.944 -6.723 1.00 95.12 81 GLY A C 1
ATOM 665 O O . GLY A 1 81 ? 22.232 -5.741 -7.320 1.00 95.12 81 GLY A O 1
ATOM 666 N N . SER A 1 82 ? 22.759 -4.633 -5.437 1.00 96.19 82 SER A N 1
ATOM 667 C CA . SER A 1 82 ? 21.587 -5.126 -4.717 1.00 96.19 82 SER A CA 1
ATOM 668 C C . SER A 1 82 ? 20.319 -4.472 -5.259 1.00 96.19 82 SER A C 1
ATOM 670 O O . SER A 1 82 ? 20.348 -3.395 -5.861 1.00 96.19 82 SER A O 1
ATOM 672 N N . TYR A 1 83 ? 19.185 -5.131 -5.053 1.00 96.62 83 TYR A N 1
ATOM 673 C CA . TYR A 1 83 ? 17.893 -4.589 -5.438 1.00 96.62 83 TYR A CA 1
ATOM 674 C C . TYR A 1 83 ? 16.816 -4.979 -4.438 1.00 96.62 83 TYR A C 1
ATOM 676 O O . TYR A 1 83 ? 16.999 -5.871 -3.610 1.00 96.62 83 TYR A O 1
ATOM 684 N N . ARG A 1 84 ? 15.685 -4.288 -4.527 1.00 96.12 84 ARG A N 1
ATOM 685 C CA . ARG A 1 84 ? 14.433 -4.644 -3.868 1.00 96.12 84 ARG A CA 1
ATOM 686 C C . ARG A 1 84 ? 13.439 -5.037 -4.939 1.00 96.12 84 ARG A C 1
ATOM 688 O O . ARG A 1 84 ? 13.377 -4.386 -5.983 1.00 96.12 84 ARG A O 1
ATOM 695 N N . ALA A 1 85 ? 12.670 -6.079 -4.661 1.00 96.56 85 ALA A N 1
ATOM 696 C CA . ALA A 1 85 ? 11.639 -6.568 -5.554 1.00 96.56 85 ALA A CA 1
ATOM 697 C C . ALA A 1 85 ? 10.240 -6.141 -5.094 1.00 96.56 85 ALA A C 1
ATOM 699 O O . ALA A 1 85 ? 9.977 -5.980 -3.902 1.00 96.56 85 ALA A O 1
ATOM 700 N N . GLY A 1 86 ? 9.350 -5.980 -6.060 1.00 97.06 86 GLY A N 1
ATOM 701 C CA . GLY A 1 86 ? 7.929 -5.747 -5.880 1.00 97.06 86 GLY A CA 1
ATOM 702 C C . GLY A 1 86 ? 7.203 -6.024 -7.188 1.00 97.06 86 GLY A C 1
ATOM 703 O O . GLY A 1 86 ? 7.694 -6.746 -8.057 1.00 97.06 86 GLY A O 1
ATOM 704 N N . VAL A 1 87 ? 6.040 -5.413 -7.356 1.00 97.56 87 VAL A N 1
ATOM 705 C CA . VAL A 1 87 ? 5.266 -5.492 -8.594 1.00 97.56 87 VAL A CA 1
ATOM 706 C C . VAL A 1 87 ? 4.969 -4.106 -9.132 1.00 97.56 87 VAL A C 1
ATOM 708 O O . VAL A 1 87 ? 4.811 -3.159 -8.363 1.00 97.56 87 VAL A O 1
ATOM 711 N N . ALA A 1 88 ? 4.844 -3.975 -10.448 1.00 97.31 88 ALA A N 1
ATOM 712 C CA . ALA A 1 88 ? 4.394 -2.728 -11.044 1.00 97.31 88 ALA A CA 1
ATOM 713 C C . ALA A 1 88 ? 3.458 -2.927 -12.237 1.00 97.31 88 ALA A C 1
ATOM 715 O O . ALA A 1 88 ? 3.475 -3.957 -12.916 1.00 97.31 88 ALA A O 1
ATOM 716 N N . LEU A 1 89 ? 2.620 -1.914 -12.464 1.00 97.06 89 LEU A N 1
ATOM 717 C CA . LEU A 1 89 ? 1.683 -1.843 -13.580 1.00 97.06 89 LEU A CA 1
ATOM 718 C C . LEU A 1 89 ? 1.681 -0.461 -14.233 1.00 97.06 89 LEU A C 1
ATOM 720 O O . LEU A 1 89 ? 2.053 0.540 -13.612 1.00 97.06 89 LEU A O 1
ATOM 724 N N . PHE A 1 90 ? 1.187 -0.410 -15.468 1.00 96.50 90 PHE A N 1
ATOM 725 C CA . PHE A 1 90 ? 0.870 0.829 -16.174 1.00 96.50 90 PHE A CA 1
ATOM 726 C C . PHE A 1 90 ? -0.647 0.928 -16.405 1.00 96.50 90 PHE A C 1
ATOM 728 O O . PHE A 1 90 ? -1.235 -0.018 -16.937 1.00 96.50 90 PHE A O 1
ATOM 735 N N . PRO A 1 91 ? -1.311 2.028 -16.003 1.00 96.19 91 PRO A N 1
ATOM 736 C CA . PRO A 1 91 ? -2.736 2.210 -16.273 1.00 96.19 91 PRO A CA 1
ATOM 737 C C . PRO A 1 91 ? -3.023 2.427 -17.770 1.00 96.19 91 PRO A C 1
ATOM 739 O O . PRO A 1 91 ? -2.296 3.160 -18.439 1.00 96.19 91 PRO A O 1
ATOM 742 N N . ASP A 1 92 ? -4.124 1.869 -18.287 1.00 94.81 92 ASP A N 1
ATOM 743 C CA . ASP A 1 92 ? -4.511 2.016 -19.707 1.00 94.81 92 ASP A CA 1
ATOM 744 C C . ASP A 1 92 ? -4.828 3.471 -20.092 1.00 94.81 92 ASP A C 1
ATOM 746 O O . ASP A 1 92 ? -4.576 3.899 -21.214 1.00 94.81 92 ASP A O 1
ATOM 750 N N . LYS A 1 93 ? -5.401 4.247 -19.165 1.00 94.00 93 LYS A N 1
ATOM 751 C CA . LYS A 1 93 ? -5.795 5.651 -19.370 1.00 94.00 93 LYS A CA 1
ATOM 752 C C . LYS A 1 93 ? -4.639 6.635 -19.137 1.00 94.00 93 LYS A C 1
ATOM 754 O O . LYS A 1 93 ? -4.886 7.823 -18.945 1.00 94.00 93 LYS A O 1
ATOM 759 N N . GLY A 1 94 ? -3.398 6.147 -19.135 1.00 87.31 94 GLY A N 1
ATOM 760 C CA . GLY A 1 94 ? -2.202 6.937 -18.859 1.00 87.31 94 GLY A CA 1
ATOM 761 C C . GLY A 1 94 ? -1.945 7.178 -17.368 1.00 87.31 94 GLY A C 1
ATOM 762 O O . GLY A 1 94 ? -2.723 6.781 -16.497 1.00 87.31 94 GLY A O 1
ATOM 763 N N . GLY A 1 95 ? -0.814 7.824 -17.083 1.00 87.38 95 GLY A N 1
ATOM 764 C CA . GLY A 1 95 ? -0.294 8.058 -15.735 1.00 87.38 95 GLY A CA 1
ATOM 765 C C . GLY A 1 95 ? 1.090 7.441 -15.530 1.00 87.38 95 GLY A C 1
ATOM 766 O O . GLY A 1 95 ? 1.606 6.729 -16.391 1.00 87.38 95 GLY A O 1
ATOM 767 N N . ALA A 1 96 ? 1.697 7.734 -14.381 1.00 90.81 96 ALA A N 1
ATOM 768 C CA . ALA A 1 96 ? 2.960 7.121 -13.993 1.00 90.81 96 ALA A CA 1
ATOM 769 C C . ALA A 1 96 ? 2.787 5.620 -13.706 1.00 90.81 96 ALA A C 1
ATOM 771 O O . ALA A 1 96 ? 1.691 5.147 -13.384 1.00 90.81 96 ALA A O 1
ATOM 772 N N . ARG A 1 97 ? 3.900 4.884 -13.791 1.00 94.06 97 ARG A N 1
ATOM 773 C CA . ARG A 1 97 ? 4.010 3.511 -13.288 1.00 94.06 97 ARG A CA 1
ATOM 774 C C . ARG A 1 97 ? 3.523 3.461 -11.839 1.00 94.06 97 ARG A C 1
ATOM 776 O O . ARG A 1 97 ? 3.901 4.306 -11.031 1.00 94.06 97 ARG A O 1
ATOM 783 N N . ILE A 1 98 ? 2.708 2.463 -11.513 1.00 95.50 98 ILE A N 1
ATOM 784 C CA . ILE A 1 98 ? 2.272 2.203 -10.139 1.00 95.50 98 ILE A CA 1
ATOM 785 C C . ILE A 1 98 ? 3.065 1.017 -9.620 1.00 95.50 98 ILE A C 1
ATOM 787 O O . ILE A 1 98 ? 2.978 -0.069 -10.184 1.00 95.50 98 ILE A O 1
ATOM 791 N N . GLU A 1 99 ? 3.813 1.237 -8.548 1.00 96.44 99 GLU A N 1
ATOM 792 C CA . GLU A 1 99 ? 4.654 0.243 -7.882 1.00 96.44 99 GLU A CA 1
ATOM 793 C C . GLU A 1 99 ? 3.977 -0.197 -6.588 1.00 96.44 99 GLU A C 1
ATOM 795 O O . GLU A 1 99 ? 3.468 0.648 -5.855 1.00 96.44 99 GLU A O 1
ATOM 800 N N . ASN A 1 100 ? 3.972 -1.490 -6.283 1.00 96.81 100 ASN A N 1
ATOM 801 C CA . ASN A 1 100 ? 3.425 -2.042 -5.046 1.00 96.81 100 ASN A CA 1
ATOM 802 C C . ASN A 1 100 ? 4.355 -3.113 -4.474 1.00 96.81 100 ASN A C 1
ATOM 804 O O . ASN A 1 100 ? 5.071 -3.794 -5.208 1.00 96.81 100 ASN A O 1
ATOM 808 N N . TYR A 1 101 ? 4.274 -3.303 -3.160 1.00 97.62 101 TYR A N 1
ATOM 809 C CA . TYR A 1 101 ? 5.103 -4.240 -2.408 1.00 97.62 101 TYR A CA 1
ATOM 810 C C . TYR A 1 101 ? 4.212 -5.141 -1.534 1.00 97.62 101 TYR A C 1
ATOM 812 O O . TYR A 1 101 ? 4.158 -4.957 -0.320 1.00 97.62 101 TYR A O 1
ATOM 820 N N . PRO A 1 102 ? 3.433 -6.060 -2.141 1.00 96.81 102 PRO A N 1
ATOM 821 C CA . PRO A 1 102 ? 2.394 -6.802 -1.428 1.00 96.81 102 PRO A CA 1
ATOM 822 C C . PRO A 1 102 ? 2.971 -7.874 -0.496 1.00 96.81 102 PRO A C 1
ATOM 824 O O . PRO A 1 102 ? 2.835 -7.795 0.718 1.00 96.81 102 PRO A O 1
ATOM 827 N N . GLU A 1 103 ? 3.615 -8.881 -1.060 1.00 96.19 103 GLU A N 1
ATOM 828 C CA . GLU A 1 103 ? 4.241 -9.998 -0.359 1.00 96.19 103 GLU A CA 1
ATOM 829 C C . GLU A 1 103 ? 5.333 -10.560 -1.262 1.00 96.19 103 GLU A C 1
ATOM 831 O O . GLU A 1 103 ? 5.399 -10.220 -2.453 1.00 96.19 103 GLU A O 1
ATOM 836 N N . ARG A 1 104 ? 6.194 -11.422 -0.729 1.00 94.81 104 ARG A N 1
ATOM 837 C CA . ARG A 1 104 ? 7.188 -12.098 -1.558 1.00 94.81 104 ARG A CA 1
ATOM 838 C C . ARG A 1 104 ? 6.516 -13.161 -2.434 1.00 94.81 104 ARG A C 1
ATOM 840 O O . ARG A 1 104 ? 6.169 -14.234 -1.955 1.00 94.81 104 ARG A O 1
ATOM 847 N N . LEU A 1 105 ? 6.377 -12.870 -3.730 1.00 94.38 105 LEU A N 1
ATOM 848 C CA . LEU A 1 105 ? 5.642 -13.724 -4.675 1.00 94.38 105 LEU A CA 1
ATOM 849 C C . LEU A 1 105 ? 6.475 -14.856 -5.296 1.00 94.38 105 LEU A C 1
ATOM 851 O O . LEU A 1 105 ? 5.902 -15.797 -5.839 1.00 94.38 105 LEU A O 1
ATOM 855 N N . VAL A 1 106 ? 7.807 -14.764 -5.254 1.00 93.00 106 VAL A N 1
ATOM 856 C CA . VAL A 1 106 ? 8.733 -15.761 -5.820 1.00 93.00 106 VAL A CA 1
ATOM 857 C C . VAL A 1 106 ? 9.973 -15.915 -4.940 1.00 93.00 106 VAL A C 1
ATOM 859 O O . VAL A 1 106 ? 10.418 -14.965 -4.293 1.00 93.00 106 VAL A O 1
ATOM 862 N N . ASP A 1 107 ? 10.554 -17.114 -4.931 1.00 92.75 107 ASP A N 1
ATOM 863 C CA . ASP A 1 107 ? 11.600 -17.490 -3.970 1.00 92.75 107 ASP A CA 1
ATOM 864 C C . ASP A 1 107 ? 12.947 -16.792 -4.192 1.00 92.75 107 ASP A C 1
ATOM 866 O O . ASP A 1 107 ? 13.719 -16.636 -3.246 1.00 92.75 107 ASP A O 1
ATOM 870 N N . TYR A 1 108 ? 13.239 -16.356 -5.422 1.00 93.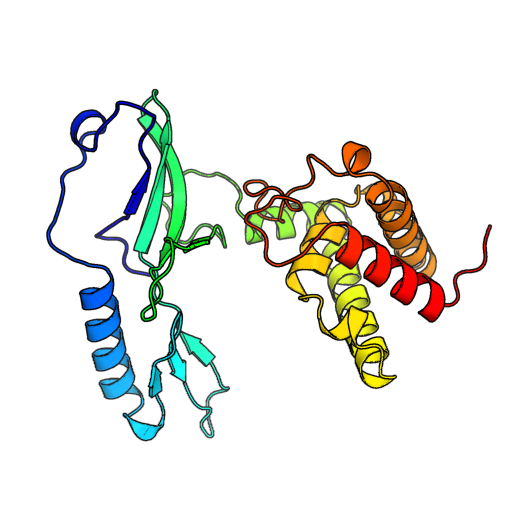12 108 TYR A N 1
ATOM 871 C CA . TYR A 1 108 ? 14.494 -15.666 -5.741 1.00 93.12 108 TYR A CA 1
ATOM 872 C C . TYR A 1 108 ? 14.479 -14.179 -5.376 1.00 93.12 108 TYR A C 1
ATOM 874 O O . TYR A 1 108 ? 15.519 -13.521 -5.470 1.00 93.12 108 TYR A O 1
ATOM 882 N N . TRP A 1 109 ? 13.326 -13.623 -4.990 1.00 95.44 109 TRP A N 1
ATOM 883 C CA . TRP A 1 109 ? 13.288 -12.248 -4.513 1.00 95.44 109 TRP A CA 1
ATOM 884 C C . TRP A 1 109 ? 14.107 -12.111 -3.226 1.00 95.44 109 TRP A C 1
ATOM 886 O O . TRP A 1 109 ? 14.056 -12.999 -2.365 1.00 95.44 109 TRP A O 1
ATOM 896 N N . PRO A 1 110 ? 14.830 -10.987 -3.058 1.00 95.75 110 PRO A N 1
ATOM 897 C CA . PRO A 1 110 ? 15.527 -10.682 -1.818 1.00 95.75 110 PRO A CA 1
ATOM 898 C C . PRO A 1 110 ? 14.601 -10.868 -0.607 1.00 95.75 110 PRO A C 1
ATOM 900 O O . PRO A 1 110 ? 13.416 -10.534 -0.691 1.00 95.75 110 PRO A O 1
ATOM 903 N N . PRO A 1 111 ? 15.103 -11.378 0.532 1.00 95.00 111 PRO A N 1
ATOM 904 C CA . PRO A 1 111 ? 14.297 -11.658 1.721 1.00 95.00 111 PRO A CA 1
ATOM 905 C C . PRO A 1 111 ? 13.953 -10.378 2.506 1.00 95.00 111 PRO A C 1
ATOM 907 O O . PRO A 1 111 ? 14.041 -10.342 3.731 1.00 95.00 111 PRO A O 1
ATOM 910 N N . THR A 1 112 ? 13.596 -9.308 1.799 1.00 93.25 112 THR A N 1
ATOM 911 C CA . THR A 1 112 ? 13.103 -8.056 2.368 1.00 93.25 112 THR A CA 1
ATOM 912 C C . THR A 1 112 ? 11.623 -8.232 2.711 1.00 93.25 112 THR A C 1
ATOM 914 O O . THR A 1 112 ? 10.847 -8.569 1.817 1.00 93.25 112 THR A O 1
ATOM 917 N N . PRO A 1 113 ? 11.208 -8.028 3.973 1.00 95.69 113 PRO A N 1
ATOM 918 C CA . PRO A 1 113 ? 9.794 -8.027 4.336 1.00 95.69 113 PRO A CA 1
ATOM 919 C C . PRO A 1 113 ? 9.017 -6.971 3.544 1.00 95.69 113 PRO A C 1
ATOM 921 O O . PRO A 1 113 ? 9.470 -5.831 3.448 1.00 95.69 113 PRO A O 1
ATOM 924 N N . LEU A 1 114 ? 7.866 -7.350 2.984 1.00 97.62 114 LEU A N 1
ATOM 925 C CA . LEU A 1 114 ? 6.949 -6.443 2.293 1.00 97.62 114 LEU A CA 1
ATOM 926 C C . LEU A 1 114 ? 5.654 -6.294 3.119 1.00 97.62 114 LEU A C 1
ATOM 928 O O . LEU A 1 114 ? 5.621 -6.669 4.295 1.00 97.62 114 LEU A O 1
ATOM 932 N N . HIS A 1 115 ? 4.583 -5.724 2.548 1.00 98.56 115 HIS A N 1
ATOM 933 C CA . HIS A 1 115 ? 3.343 -5.391 3.275 1.00 98.56 115 HIS A CA 1
ATOM 934 C C . HIS A 1 115 ? 2.804 -6.561 4.113 1.00 98.56 115 HIS A C 1
ATOM 936 O O . HIS A 1 115 ? 2.496 -6.399 5.299 1.00 98.56 115 HIS A O 1
ATOM 942 N N . TYR A 1 116 ? 2.677 -7.750 3.523 1.00 98.38 116 TYR A N 1
ATOM 943 C CA . TYR A 1 116 ? 2.129 -8.921 4.202 1.00 98.38 116 TYR A CA 1
ATOM 944 C C . TYR A 1 116 ? 3.030 -9.395 5.344 1.00 98.38 116 TYR A C 1
ATOM 946 O O . TYR A 1 116 ? 2.546 -9.579 6.466 1.00 98.38 116 TYR A O 1
ATOM 954 N N . GLU A 1 117 ? 4.326 -9.575 5.083 1.00 98.44 117 GLU A N 1
ATOM 955 C CA . GLU A 1 117 ? 5.292 -10.071 6.064 1.00 98.44 117 GLU A CA 1
ATOM 956 C C . GLU A 1 117 ? 5.424 -9.103 7.240 1.00 98.44 117 GLU A C 1
ATOM 958 O O . GLU A 1 117 ? 5.377 -9.532 8.398 1.00 98.44 117 GLU A O 1
ATOM 963 N N . ASN A 1 118 ? 5.486 -7.800 6.958 1.00 98.69 118 ASN A N 1
ATOM 964 C CA . ASN A 1 118 ? 5.457 -6.747 7.964 1.00 98.69 118 ASN A CA 1
ATOM 965 C C . ASN A 1 118 ? 4.190 -6.867 8.811 1.00 98.69 118 ASN A C 1
ATOM 967 O O . ASN A 1 118 ? 4.265 -7.097 10.025 1.00 98.69 118 ASN A O 1
ATOM 971 N N . GLY A 1 119 ? 3.016 -6.833 8.175 1.00 98.56 119 GLY A N 1
ATOM 972 C CA . GLY A 1 119 ? 1.726 -6.954 8.849 1.00 98.56 119 GLY A CA 1
ATOM 973 C C . GLY A 1 119 ? 1.596 -8.217 9.712 1.00 98.56 119 GLY A C 1
ATOM 974 O O . GLY A 1 119 ? 1.006 -8.171 10.796 1.00 98.56 119 GLY A O 1
ATOM 975 N N . VAL A 1 120 ? 2.143 -9.355 9.270 1.00 98.62 120 VAL A N 1
ATOM 976 C CA . VAL A 1 120 ? 2.218 -10.599 10.057 1.00 98.62 120 VAL A CA 1
ATOM 977 C C . VAL A 1 120 ? 3.153 -10.437 11.252 1.00 98.62 120 VAL A C 1
ATOM 979 O O . VAL A 1 120 ? 2.742 -10.761 12.367 1.00 98.62 120 VAL A O 1
ATOM 982 N N . SER A 1 121 ? 4.356 -9.897 11.048 1.00 98.62 121 SER A N 1
ATOM 983 C CA . SER A 1 121 ? 5.359 -9.683 12.096 1.00 98.62 121 SER A CA 1
ATOM 984 C C . SER A 1 121 ? 4.806 -8.843 13.251 1.00 98.62 121 SER A C 1
ATOM 986 O O . SER A 1 121 ? 4.783 -9.299 14.399 1.00 98.62 121 SER A O 1
ATOM 988 N N . LYS A 1 122 ? 4.224 -7.669 12.967 1.00 98.75 122 LYS A N 1
ATOM 989 C CA . LYS A 1 122 ? 3.608 -6.831 14.013 1.00 98.75 122 LYS A CA 1
ATOM 990 C C . LYS A 1 122 ? 2.394 -7.492 14.646 1.00 98.75 122 LYS A C 1
ATOM 992 O O . LYS A 1 122 ? 2.176 -7.359 15.851 1.00 98.75 122 LYS A O 1
ATOM 997 N N . ASN A 1 123 ? 1.593 -8.226 13.872 1.00 98.69 123 ASN A N 1
ATOM 998 C CA . ASN A 1 123 ? 0.474 -8.972 14.438 1.00 98.69 123 ASN A CA 1
ATOM 999 C C . ASN A 1 123 ? 0.945 -10.017 15.448 1.00 98.69 123 ASN A C 1
ATOM 1001 O O . ASN A 1 123 ? 0.343 -10.137 16.509 1.00 98.69 123 ASN A O 1
ATOM 1005 N N . THR A 1 124 ? 2.028 -10.730 15.157 1.00 98.56 124 THR A N 1
ATOM 1006 C CA . THR A 1 124 ? 2.646 -11.669 16.095 1.00 98.56 124 THR A CA 1
ATOM 1007 C C . THR A 1 124 ? 3.196 -10.935 17.318 1.00 98.56 124 THR A C 1
ATOM 1009 O O . THR A 1 124 ? 2.833 -11.281 18.440 1.00 98.56 124 THR A O 1
ATOM 1012 N N . ALA A 1 125 ? 3.960 -9.857 17.117 1.00 98.56 125 ALA A N 1
ATOM 1013 C CA . ALA A 1 125 ? 4.554 -9.065 18.198 1.00 98.56 125 ALA A CA 1
ATOM 1014 C C . ALA A 1 125 ? 3.523 -8.408 19.138 1.00 98.56 125 ALA A C 1
ATOM 1016 O O . ALA A 1 125 ? 3.834 -8.076 20.278 1.00 98.56 125 ALA A O 1
ATOM 1017 N N . THR A 1 126 ? 2.285 -8.229 18.674 1.00 98.44 126 THR A N 1
ATOM 1018 C CA . THR A 1 126 ? 1.177 -7.648 19.447 1.00 98.44 126 THR A CA 1
ATOM 1019 C C . THR A 1 126 ? 0.169 -8.698 19.924 1.00 98.44 126 THR A C 1
ATOM 1021 O O . THR A 1 126 ? -0.972 -8.354 20.228 1.00 98.44 126 THR A O 1
ATOM 1024 N N . ASN A 1 127 ? 0.537 -9.984 19.986 1.00 97.69 127 ASN A N 1
ATOM 1025 C CA . ASN A 1 127 ? -0.357 -11.078 20.401 1.00 97.69 127 ASN A CA 1
ATOM 1026 C C . ASN A 1 127 ? -1.680 -11.104 19.611 1.00 97.69 127 ASN A C 1
ATOM 1028 O O . ASN A 1 127 ? -2.769 -11.246 20.165 1.00 97.69 127 ASN A O 1
ATOM 1032 N N . ARG A 1 128 ? -1.578 -10.933 18.289 1.00 97.69 128 ARG A N 1
ATOM 1033 C CA . ARG A 1 128 ? -2.675 -10.887 17.307 1.00 97.69 128 ARG A CA 1
ATOM 1034 C C . ARG A 1 128 ? -3.622 -9.687 17.430 1.00 97.69 128 ARG A C 1
ATOM 1036 O O . ARG A 1 128 ? -4.699 -9.693 16.826 1.00 97.69 128 ARG A O 1
ATOM 1043 N N . ARG A 1 129 ? -3.236 -8.652 18.183 1.00 98.44 129 ARG A N 1
ATOM 1044 C CA . ARG A 1 129 ? -4.082 -7.476 18.435 1.00 98.44 129 ARG A CA 1
ATOM 1045 C C . ARG A 1 129 ? -4.008 -6.435 17.325 1.00 98.44 129 ARG A C 1
ATOM 1047 O O . ARG A 1 129 ? -5.030 -5.814 17.057 1.00 98.44 129 ARG A O 1
ATOM 1054 N N . TYR A 1 130 ? -2.877 -6.296 16.628 1.00 98.69 130 TYR A N 1
ATOM 1055 C CA . TYR A 1 130 ? -2.732 -5.357 15.505 1.00 98.69 130 TYR A CA 1
ATOM 1056 C C . TYR A 1 130 ? -3.809 -5.554 14.425 1.00 98.69 130 TYR A C 1
ATOM 1058 O O . TYR A 1 130 ? -4.597 -4.644 14.178 1.00 98.69 130 TYR A O 1
ATOM 1066 N N . LYS A 1 131 ? -3.940 -6.755 13.838 1.00 98.50 131 LYS A N 1
ATOM 1067 C CA . LYS A 1 131 ? -4.975 -7.002 12.813 1.00 98.50 131 LYS A CA 1
ATOM 1068 C C . LYS A 1 131 ? -6.393 -6.904 13.393 1.00 98.50 131 LYS A C 1
ATOM 1070 O O . LYS A 1 131 ? -7.330 -6.605 12.660 1.00 98.50 131 LYS A O 1
ATOM 1075 N N . GLY A 1 132 ? -6.563 -7.157 14.695 1.00 98.31 132 GLY A N 1
ATOM 1076 C CA . GLY A 1 132 ? -7.827 -6.915 15.398 1.00 98.31 132 GLY A CA 1
ATOM 1077 C C . GLY A 1 132 ? -8.192 -5.434 15.444 1.00 98.31 132 GLY A C 1
ATOM 1078 O O . GLY A 1 132 ? -9.310 -5.084 15.086 1.00 98.31 132 GLY A O 1
ATOM 1079 N N . MET A 1 133 ? -7.231 -4.570 15.773 1.00 98.56 133 MET A N 1
ATOM 1080 C CA . MET A 1 133 ? -7.408 -3.120 15.758 1.00 98.56 133 MET A CA 1
ATOM 1081 C C . MET A 1 133 ? -7.711 -2.590 14.356 1.00 98.56 133 MET A C 1
ATOM 1083 O O . MET A 1 133 ? -8.648 -1.818 14.194 1.00 98.56 133 MET A O 1
ATOM 1087 N N . VAL A 1 134 ? -6.997 -3.067 13.327 1.00 98.69 134 VAL A N 1
ATOM 1088 C CA . VAL A 1 134 ? -7.278 -2.694 11.928 1.00 98.69 134 VAL A CA 1
ATOM 1089 C C . VAL A 1 134 ? -8.737 -2.990 11.564 1.00 98.69 134 VAL A C 1
ATOM 1091 O O . VAL A 1 134 ? -9.401 -2.155 10.956 1.00 98.69 134 VAL A O 1
ATOM 1094 N N . ARG A 1 135 ? -9.265 -4.160 11.958 1.00 98.56 135 ARG A N 1
ATOM 1095 C CA . ARG A 1 135 ? -10.677 -4.514 11.728 1.00 98.56 135 ARG A CA 1
ATOM 1096 C C . ARG A 1 135 ? -11.639 -3.604 12.489 1.00 98.56 135 ARG A C 1
ATOM 1098 O O . ARG A 1 135 ? -12.636 -3.195 11.906 1.00 98.56 135 ARG A O 1
ATOM 1105 N N . ILE A 1 136 ? -11.335 -3.278 13.746 1.00 97.88 136 ILE A N 1
ATOM 1106 C CA . ILE A 1 136 ? -12.147 -2.364 14.563 1.00 97.88 136 ILE A CA 1
ATOM 1107 C C . ILE A 1 136 ? -12.219 -0.986 13.901 1.00 97.88 136 ILE A C 1
ATOM 1109 O O . ILE A 1 136 ? -13.315 -0.506 13.639 1.00 97.88 136 ILE A O 1
ATOM 1113 N N . LEU A 1 137 ? -11.081 -0.384 13.540 1.00 97.50 137 LEU A N 1
ATOM 1114 C CA . LEU A 1 137 ? -11.066 0.939 12.907 1.00 97.50 137 LEU A CA 1
ATOM 1115 C C . LEU A 1 137 ? -11.777 0.945 11.547 1.00 97.50 137 LEU A C 1
ATOM 1117 O O . LEU A 1 137 ? -12.543 1.861 11.262 1.00 97.50 137 LEU A O 1
ATOM 1121 N N . LYS A 1 138 ? -11.586 -0.096 10.722 1.00 97.44 138 LYS A N 1
ATOM 1122 C CA . LYS A 1 138 ? -12.317 -0.239 9.450 1.00 97.44 138 LYS A CA 1
ATOM 1123 C C . LYS A 1 138 ? -13.831 -0.355 9.672 1.00 97.44 138 LYS A C 1
ATOM 1125 O O . LYS A 1 138 ? -14.590 0.213 8.894 1.00 97.44 138 LYS A O 1
ATOM 1130 N N . LYS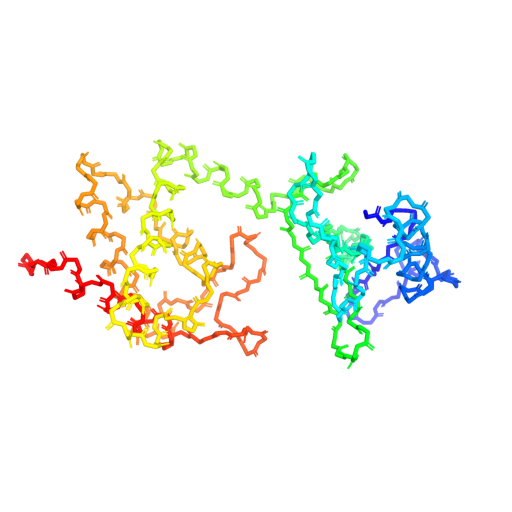 A 1 139 ? -14.276 -1.054 10.723 1.00 96.75 139 LYS A N 1
ATOM 1131 C CA . LYS A 1 139 ? -15.704 -1.165 11.056 1.00 96.75 139 LYS A CA 1
ATOM 1132 C C . LYS A 1 139 ? -16.275 0.158 11.568 1.00 96.75 139 LYS A C 1
ATOM 1134 O O . LYS A 1 139 ? -17.321 0.564 11.079 1.00 96.75 139 LYS A O 1
ATOM 1139 N N . LEU A 1 140 ? -15.564 0.858 12.452 1.00 95.25 140 LEU A N 1
ATOM 1140 C CA . LEU A 1 140 ? -15.965 2.184 12.942 1.00 95.25 140 LEU A CA 1
ATOM 1141 C C . LEU A 1 140 ? -16.070 3.205 11.803 1.00 95.25 140 LEU A C 1
ATOM 1143 O O . LEU A 1 140 ? -17.010 3.989 11.773 1.00 95.25 140 LEU A O 1
ATOM 1147 N N . ARG A 1 141 ? -15.165 3.147 10.815 1.00 95.25 141 ARG A N 1
ATOM 1148 C CA . ARG A 1 141 ? -15.274 3.947 9.585 1.00 95.25 141 ARG A CA 1
ATOM 1149 C C . ARG A 1 141 ? -16.593 3.688 8.849 1.00 95.25 141 ARG A C 1
ATOM 1151 O O . ARG A 1 141 ? -17.239 4.641 8.437 1.00 95.25 141 ARG A O 1
ATOM 1158 N N . ILE A 1 142 ? -16.972 2.420 8.668 1.00 94.56 142 ILE A N 1
ATOM 1159 C CA . ILE A 1 142 ? -18.227 2.046 7.991 1.00 94.56 142 ILE A CA 1
ATOM 1160 C C . ILE A 1 142 ? -19.441 2.544 8.785 1.00 94.56 142 ILE A C 1
ATOM 1162 O O . ILE A 1 142 ? -20.352 3.112 8.201 1.00 94.56 142 ILE A O 1
ATOM 1166 N N . GLU A 1 143 ? -19.445 2.387 10.109 1.00 94.50 143 GLU A N 1
ATOM 1167 C CA . GLU A 1 143 ? -20.545 2.885 10.949 1.00 94.50 143 GLU A CA 1
ATOM 1168 C C . GLU A 1 143 ? -20.680 4.415 10.877 1.00 94.50 143 GLU A C 1
ATOM 1170 O O . GLU A 1 143 ? -21.782 4.949 10.772 1.00 94.50 143 GLU A O 1
ATOM 1175 N N . LEU A 1 144 ? -19.561 5.143 10.858 1.00 93.00 144 LEU A N 1
ATOM 1176 C CA . LEU A 1 144 ? -19.568 6.596 10.674 1.00 93.00 144 LEU A CA 1
ATOM 1177 C C . LEU A 1 144 ? -20.056 7.017 9.283 1.00 93.00 144 LEU A C 1
ATOM 1179 O O . LEU A 1 144 ? -20.800 7.988 9.158 1.00 93.00 144 LEU A O 1
ATOM 1183 N N . GLU A 1 145 ? -19.690 6.272 8.245 1.00 93.38 145 GLU A N 1
ATOM 1184 C CA . GLU A 1 145 ? -20.217 6.465 6.892 1.00 93.38 145 GLU A CA 1
ATOM 1185 C C . GLU A 1 145 ? -21.746 6.266 6.856 1.00 93.38 145 GLU A C 1
ATOM 1187 O O . GLU A 1 145 ? -22.458 7.106 6.304 1.00 93.38 145 GLU A O 1
ATOM 1192 N N . GLU A 1 146 ? -22.268 5.235 7.528 1.00 93.25 146 GLU A N 1
ATOM 1193 C CA . GLU A 1 146 ? -23.710 4.949 7.640 1.00 93.25 146 GLU A CA 1
ATOM 1194 C C . GLU A 1 146 ? -24.492 6.037 8.403 1.00 93.25 146 GLU A C 1
ATOM 1196 O O . GLU A 1 146 ? -25.677 6.241 8.137 1.00 93.25 146 GLU A O 1
ATOM 1201 N N . THR A 1 147 ? -23.841 6.787 9.301 1.00 90.94 147 THR A N 1
ATOM 1202 C CA . THR A 1 147 ? -24.447 7.959 9.974 1.00 90.94 147 THR A CA 1
ATOM 1203 C C . THR A 1 147 ? -24.352 9.255 9.157 1.00 90.94 147 THR A C 1
ATOM 1205 O O . THR A 1 147 ? -24.845 10.298 9.590 1.00 90.94 147 THR A O 1
ATOM 1208 N N . GLY A 1 148 ? -23.766 9.205 7.956 1.00 91.00 148 GLY A N 1
ATOM 1209 C CA . GLY A 1 148 ? -23.674 10.331 7.027 1.00 91.00 148 GLY A CA 1
ATOM 1210 C C . GLY A 1 148 ? -22.376 11.138 7.114 1.00 91.00 148 GLY A C 1
ATOM 1211 O O . GLY A 1 148 ? -22.278 12.178 6.457 1.00 91.00 148 GLY A O 1
ATOM 1212 N N . ASN A 1 149 ? -21.365 10.685 7.868 1.00 88.00 149 ASN A N 1
ATOM 1213 C CA . ASN A 1 149 ? -20.058 11.344 7.908 1.00 88.00 149 ASN A CA 1
ATOM 1214 C C . ASN A 1 149 ? -19.264 11.070 6.614 1.00 88.00 149 ASN A C 1
ATOM 1216 O O . ASN A 1 149 ? -18.561 10.067 6.468 1.00 88.00 149 ASN A O 1
ATOM 1220 N N . GLN A 1 150 ? -19.358 12.007 5.669 1.00 82.62 150 GLN A N 1
ATOM 1221 C CA . GLN A 1 150 ? -18.692 11.923 4.364 1.00 82.62 150 GLN A CA 1
ATOM 1222 C C . GLN A 1 150 ? -17.162 12.045 4.446 1.00 82.62 150 GLN A C 1
ATOM 1224 O O . GLN A 1 150 ? -16.458 11.526 3.579 1.00 82.62 150 GLN A O 1
ATOM 1229 N N . THR A 1 151 ? -16.627 12.700 5.482 1.00 81.94 151 THR A N 1
ATOM 1230 C CA . THR A 1 151 ? -15.175 12.856 5.658 1.00 81.94 151 THR A CA 1
ATOM 1231 C C . THR A 1 151 ? -14.514 11.504 5.899 1.00 81.94 151 THR A C 1
ATOM 1233 O O . THR A 1 151 ? -13.511 11.172 5.267 1.00 81.94 151 THR A O 1
ATOM 1236 N N . VAL A 1 152 ? -15.124 10.688 6.759 1.00 82.94 152 VAL A N 1
ATOM 1237 C CA . VAL A 1 152 ? -14.655 9.339 7.093 1.00 82.94 152 VAL A CA 1
ATOM 1238 C C . VAL A 1 152 ? -14.882 8.365 5.928 1.00 82.94 152 VAL A C 1
ATOM 1240 O O . VAL A 1 152 ? -14.033 7.509 5.658 1.00 82.94 152 VAL A O 1
ATOM 1243 N N . ALA A 1 153 ? -15.975 8.535 5.176 1.00 82.25 153 ALA A N 1
ATOM 1244 C CA . ALA A 1 153 ? -16.262 7.754 3.971 1.00 82.25 153 ALA A CA 1
ATOM 1245 C C . ALA A 1 153 ? -15.184 7.926 2.881 1.00 82.25 153 ALA A C 1
ATOM 1247 O O . ALA A 1 153 ? -14.830 6.968 2.192 1.00 82.25 153 ALA A O 1
ATOM 1248 N N . ALA A 1 154 ? -14.590 9.114 2.750 1.00 85.38 154 ALA A N 1
ATOM 1249 C CA . ALA A 1 154 ? -13.547 9.367 1.755 1.00 85.38 154 ALA A CA 1
ATOM 1250 C C . ALA A 1 154 ? -12.201 8.680 2.070 1.00 85.38 154 ALA A C 1
ATOM 1252 O O . ALA A 1 154 ? -11.365 8.526 1.177 1.00 85.38 154 ALA A O 1
ATOM 1253 N N . VAL A 1 155 ? -11.969 8.251 3.317 1.00 91.62 155 VAL A N 1
ATOM 1254 C CA . VAL A 1 155 ? -10.696 7.640 3.714 1.00 91.62 155 VAL A CA 1
ATOM 1255 C C . VAL A 1 155 ? -10.644 6.160 3.332 1.00 91.62 155 VAL A C 1
ATOM 1257 O O . VAL A 1 155 ? -11.509 5.389 3.746 1.00 91.62 155 VAL A O 1
ATOM 1260 N N . PRO A 1 156 ? -9.618 5.699 2.593 1.00 94.81 156 PRO A N 1
ATOM 1261 C CA . PRO A 1 156 ? -9.498 4.289 2.256 1.00 94.81 156 PRO A CA 1
ATOM 1262 C C . PRO A 1 156 ? -9.164 3.457 3.497 1.00 94.81 156 PRO A C 1
ATOM 1264 O O . PRO A 1 156 ? -8.343 3.844 4.329 1.00 94.81 156 PRO A O 1
ATOM 1267 N N . GLY A 1 157 ? -9.711 2.242 3.584 1.00 95.94 157 GLY A N 1
ATOM 1268 C CA . GLY A 1 157 ? -9.359 1.308 4.660 1.00 95.94 157 GLY A CA 1
ATOM 1269 C C . GLY A 1 157 ? -7.857 0.986 4.716 1.00 95.94 157 GLY A C 1
ATOM 1270 O O . GLY A 1 157 ? -7.345 0.660 5.786 1.00 95.94 157 GLY A O 1
ATOM 1271 N N . TYR A 1 158 ? -7.151 1.110 3.589 1.00 97.25 158 TYR A N 1
ATOM 1272 C CA . TYR A 1 158 ? -5.695 0.984 3.519 1.00 97.25 158 TYR A CA 1
ATOM 1273 C C . TYR A 1 158 ? -4.974 2.042 4.374 1.00 97.25 158 TYR A C 1
ATOM 1275 O O . TYR A 1 158 ? -4.065 1.698 5.122 1.00 97.25 158 TYR A O 1
ATOM 1283 N N . LEU A 1 159 ? -5.444 3.298 4.379 1.00 97.94 159 LEU A N 1
ATOM 1284 C CA . LEU A 1 159 ? -4.885 4.345 5.242 1.00 97.94 159 LEU A CA 1
ATOM 1285 C C . LEU A 1 159 ? -5.031 3.978 6.724 1.00 97.94 159 LEU A C 1
ATOM 1287 O O . LEU A 1 159 ? -4.070 4.087 7.477 1.00 97.94 159 LEU A O 1
ATOM 1291 N N . LEU A 1 160 ? -6.198 3.479 7.147 1.00 98.31 160 LEU A N 1
ATOM 1292 C CA . LEU A 1 160 ? -6.411 3.049 8.538 1.00 98.31 160 LEU A CA 1
ATOM 1293 C C . LEU A 1 160 ? -5.472 1.904 8.945 1.00 98.31 160 LEU A C 1
ATOM 1295 O O . LEU A 1 160 ? -5.003 1.848 10.083 1.00 98.31 160 LEU A O 1
ATOM 1299 N N . GLU A 1 161 ? -5.172 0.998 8.018 1.00 98.75 161 GLU A N 1
ATOM 1300 C CA . GLU A 1 161 ? -4.223 -0.092 8.235 1.00 98.75 161 GLU A CA 1
ATOM 1301 C C . GLU A 1 161 ? -2.789 0.421 8.425 1.00 98.75 161 GLU A C 1
ATOM 1303 O O . GLU A 1 161 ? -2.127 0.016 9.386 1.00 98.75 161 GLU A O 1
ATOM 1308 N N . CYS A 1 162 ? -2.353 1.364 7.584 1.00 98.69 162 CYS A N 1
ATOM 1309 C CA . CYS A 1 162 ? -1.052 2.023 7.697 1.00 98.69 162 CYS A CA 1
ATOM 1310 C C . CYS A 1 162 ? -0.943 2.890 8.963 1.00 98.69 162 CYS A C 1
ATOM 1312 O O . CYS A 1 162 ? 0.066 2.843 9.662 1.00 98.69 162 CYS A O 1
ATOM 1314 N N . LEU A 1 163 ? -1.988 3.630 9.341 1.00 98.62 163 LEU A N 1
ATOM 1315 C CA . LEU A 1 163 ? -2.016 4.369 10.611 1.00 98.62 163 LEU A CA 1
ATOM 1316 C C . LEU A 1 163 ? -1.830 3.411 11.796 1.00 98.62 163 LEU A C 1
ATOM 1318 O O . LEU A 1 163 ? -0.942 3.588 12.631 1.00 98.62 163 LEU A O 1
ATOM 1322 N N . THR A 1 164 ? -2.606 2.326 11.828 1.00 98.69 164 THR A N 1
ATOM 1323 C CA . THR A 1 164 ? -2.491 1.308 12.883 1.00 98.69 164 THR A CA 1
ATOM 1324 C C . THR A 1 164 ? -1.102 0.654 12.893 1.00 98.69 164 THR A C 1
ATOM 1326 O O . THR A 1 164 ? -0.589 0.302 13.955 1.00 98.69 164 THR A O 1
ATOM 1329 N N . TRP A 1 165 ? -0.471 0.490 11.725 1.00 98.81 165 TRP A N 1
ATOM 1330 C CA . TRP A 1 165 ? 0.886 -0.047 11.595 1.00 98.81 165 TRP A CA 1
ATOM 1331 C C . TRP A 1 165 ? 1.933 0.843 12.269 1.00 98.81 165 TRP A C 1
ATOM 1333 O O . TRP A 1 165 ? 2.771 0.338 13.020 1.00 98.81 165 TRP A O 1
ATOM 1343 N N . ASN A 1 166 ? 1.826 2.160 12.086 1.00 98.75 166 ASN A N 1
ATOM 1344 C CA . ASN A 1 166 ? 2.722 3.139 12.707 1.00 98.75 166 ASN A CA 1
ATOM 1345 C C . ASN A 1 166 ? 2.483 3.320 14.216 1.00 98.75 166 ASN A C 1
ATOM 1347 O O . ASN A 1 166 ? 3.322 3.891 14.908 1.00 98.75 166 ASN A O 1
ATOM 1351 N N . SER A 1 167 ? 1.375 2.807 14.763 1.00 98.62 167 SER A N 1
ATOM 1352 C CA . SER A 1 167 ? 1.154 2.810 16.213 1.00 98.62 167 SER A CA 1
ATOM 1353 C C . SER A 1 167 ? 2.126 1.844 16.906 1.00 98.62 167 SER A C 1
ATOM 1355 O O . SER A 1 167 ? 2.202 0.675 16.519 1.00 98.62 167 SER A O 1
ATOM 1357 N N . PRO A 1 168 ? 2.884 2.266 17.927 1.00 98.44 168 PRO A N 1
ATOM 1358 C CA . PRO A 1 168 ? 3.870 1.419 18.593 1.00 98.44 168 PRO A CA 1
ATOM 1359 C C . PRO A 1 168 ? 3.211 0.249 19.334 1.00 98.44 168 PRO A C 1
ATOM 1361 O O . PRO A 1 168 ? 2.049 0.305 19.733 1.00 98.44 168 PRO A O 1
ATOM 1364 N N . ASN A 1 169 ? 3.965 -0.834 19.545 1.00 98.69 169 ASN A N 1
ATOM 1365 C CA . ASN A 1 169 ? 3.412 -2.080 20.093 1.00 98.69 169 ASN A CA 1
ATOM 1366 C C . ASN A 1 169 ? 2.769 -1.907 21.482 1.00 98.69 169 ASN A C 1
ATOM 1368 O O . ASN A 1 169 ? 1.818 -2.621 21.797 1.00 98.69 169 ASN A O 1
ATOM 1372 N N . TRP A 1 170 ? 3.229 -0.940 22.285 1.00 98.25 170 TRP A N 1
ATOM 1373 C CA . TRP A 1 170 ? 2.649 -0.656 23.600 1.00 98.25 170 TRP A CA 1
ATOM 1374 C C . TRP A 1 170 ? 1.192 -0.181 23.528 1.00 98.25 170 TRP A C 1
ATOM 1376 O O . TRP A 1 170 ? 0.443 -0.443 24.465 1.00 98.25 170 TRP A O 1
ATOM 1386 N N . CYS A 1 171 ? 0.741 0.416 22.414 1.00 98.38 171 CYS A N 1
ATOM 1387 C CA . CYS A 1 171 ? -0.666 0.798 22.247 1.00 98.38 171 CYS A CA 1
ATOM 1388 C C . CYS A 1 171 ? -1.612 -0.415 22.286 1.00 98.38 171 CYS A C 1
ATOM 1390 O O . CYS A 1 171 ? -2.802 -0.287 22.559 1.00 98.38 171 CYS A O 1
ATOM 1392 N N . PHE A 1 172 ? -1.087 -1.612 22.016 1.00 98.25 172 PHE A N 1
ATOM 1393 C CA . PHE A 1 172 ? -1.844 -2.861 21.981 1.00 98.25 172 PHE A CA 1
ATOM 1394 C C . PHE A 1 172 ? -1.698 -3.678 23.277 1.00 98.25 172 PHE A C 1
ATOM 1396 O O . PHE A 1 172 ? -2.300 -4.749 23.400 1.00 98.25 172 PHE A O 1
ATOM 1403 N N . SER A 1 173 ? -0.911 -3.201 24.242 1.00 95.62 173 SER A N 1
ATOM 1404 C CA . SER A 1 173 ? -0.535 -3.925 25.464 1.00 95.62 173 SER A CA 1
ATOM 1405 C C . SER A 1 173 ? -1.436 -3.598 26.657 1.00 95.62 173 SER A C 1
ATOM 1407 O O . SER A 1 173 ? -0.951 -3.401 27.762 1.00 95.62 173 SER A O 1
ATOM 1409 N N . HIS A 1 174 ? -2.749 -3.569 26.427 1.00 95.44 174 HIS A N 1
ATOM 1410 C CA . HIS A 1 174 ? -3.768 -3.426 27.477 1.00 95.44 174 HIS A CA 1
ATOM 1411 C C . HIS A 1 174 ? -4.632 -4.680 27.569 1.00 95.44 174 HIS A C 1
ATOM 1413 O O . HIS A 1 174 ? -4.643 -5.484 26.628 1.00 95.44 174 HIS A O 1
ATOM 1419 N N . ASP A 1 175 ? -5.370 -4.852 28.664 1.00 92.00 175 ASP A N 1
ATOM 1420 C CA . ASP A 1 175 ? -6.185 -6.048 28.913 1.00 92.00 175 ASP A CA 1
ATOM 1421 C C . ASP A 1 175 ? -7.521 -6.016 28.162 1.00 92.00 175 ASP A C 1
ATOM 1423 O O . ASP A 1 175 ? -7.865 -6.983 27.466 1.00 92.00 175 ASP A O 1
ATOM 1427 N N . ALA A 1 176 ? -8.238 -4.891 28.207 1.00 94.38 176 ALA A N 1
ATOM 1428 C CA . ALA A 1 176 ? -9.503 -4.724 27.503 1.00 94.38 176 ALA A CA 1
ATOM 1429 C C . ALA A 1 176 ? -9.314 -4.141 26.093 1.00 94.38 176 ALA A C 1
ATOM 1431 O O . ALA A 1 176 ? -8.358 -3.426 25.796 1.00 94.38 176 ALA A O 1
ATOM 1432 N N . TRP A 1 177 ? -10.249 -4.442 25.187 1.00 94.19 177 TRP A N 1
ATOM 1433 C CA . TRP A 1 177 ? -10.240 -3.860 23.840 1.00 94.19 177 TRP A CA 1
ATOM 1434 C C . TRP A 1 177 ? -10.496 -2.357 23.842 1.00 94.19 177 TRP A C 1
ATOM 1436 O O . TRP A 1 177 ? -9.884 -1.663 23.038 1.00 94.19 177 TRP A O 1
ATOM 1446 N N . VAL A 1 178 ? -11.342 -1.868 24.750 1.00 93.19 178 VAL A N 1
ATOM 1447 C CA . VAL A 1 178 ? -11.635 -0.435 24.889 1.00 93.19 178 VAL A CA 1
ATOM 1448 C C . VAL A 1 178 ? -10.346 0.339 25.165 1.00 93.19 178 VAL A C 1
ATOM 1450 O O . VAL A 1 178 ? -10.019 1.244 24.405 1.00 93.19 178 VAL A O 1
ATOM 1453 N N . ASP A 1 179 ? -9.542 -0.101 26.134 1.00 94.75 179 ASP A N 1
ATOM 1454 C CA . ASP A 1 179 ? -8.267 0.546 26.472 1.00 94.75 179 ASP A CA 1
ATOM 1455 C C . ASP A 1 179 ? -7.280 0.537 25.295 1.00 94.75 179 ASP A C 1
ATOM 1457 O O . ASP A 1 179 ? -6.598 1.526 25.032 1.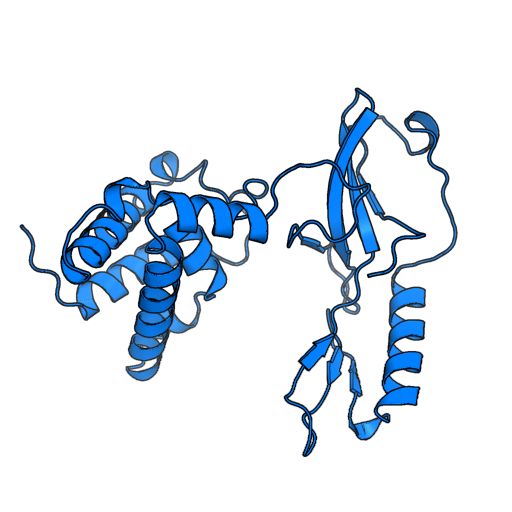00 94.75 179 ASP A O 1
ATOM 1461 N N . ARG A 1 180 ? -7.232 -0.557 24.520 1.00 96.44 180 ARG A N 1
ATOM 1462 C CA . ARG A 1 180 ? -6.403 -0.634 23.300 1.00 96.44 180 ARG A CA 1
ATOM 1463 C C . ARG A 1 180 ? -6.871 0.358 22.240 1.00 96.44 180 ARG A C 1
ATOM 1465 O O . ARG A 1 180 ? -6.036 1.003 21.612 1.00 96.44 180 ARG A O 1
ATOM 1472 N N . VAL A 1 181 ? -8.183 0.462 22.019 1.00 96.50 181 VAL A N 1
ATOM 1473 C CA . VAL A 1 181 ? -8.766 1.399 21.044 1.00 96.50 181 VAL A CA 1
ATOM 1474 C C . VAL A 1 181 ? -8.428 2.826 21.452 1.00 96.50 181 VAL A C 1
ATOM 1476 O O . VAL A 1 181 ? -7.872 3.567 20.648 1.00 96.50 181 VAL A O 1
ATOM 1479 N N . GLN A 1 182 ? -8.651 3.178 22.718 1.00 95.06 182 GLN A N 1
ATOM 1480 C CA . GLN A 1 182 ? -8.295 4.489 23.259 1.00 95.06 182 GLN A CA 1
ATOM 1481 C C . GLN A 1 182 ? -6.794 4.765 23.137 1.00 95.06 182 GLN A C 1
ATOM 1483 O O . GLN A 1 182 ? -6.389 5.841 22.708 1.00 95.06 182 GLN A O 1
ATOM 1488 N N . SER A 1 183 ? -5.943 3.790 23.455 1.00 97.38 183 SER A N 1
ATOM 1489 C CA . SER A 1 183 ? -4.492 3.954 23.378 1.00 97.38 183 SER A CA 1
ATOM 1490 C C . SER A 1 183 ? -4.005 4.196 21.944 1.00 97.38 183 SER A C 1
ATOM 1492 O O . SER A 1 183 ? -3.213 5.114 21.721 1.00 97.38 183 SER A O 1
ATOM 1494 N N . VAL A 1 184 ? -4.516 3.434 20.970 1.00 98.31 184 VAL A N 1
ATOM 1495 C CA . VAL A 1 184 ? -4.196 3.607 19.543 1.00 98.31 184 VAL A CA 1
ATOM 1496 C C . VAL A 1 184 ? -4.725 4.939 19.020 1.00 98.31 184 VAL A C 1
ATOM 1498 O O . VAL A 1 184 ? -3.954 5.712 18.456 1.00 98.31 184 VAL A O 1
ATOM 1501 N N . LEU A 1 185 ? -6.006 5.253 19.233 1.00 97.62 185 LEU A N 1
ATOM 1502 C CA . LEU A 1 185 ? -6.579 6.502 18.731 1.00 97.62 185 LEU A CA 1
ATOM 1503 C C . LEU A 1 185 ? -5.895 7.728 19.355 1.00 97.62 185 LEU A C 1
ATOM 1505 O O . LEU A 1 185 ? -5.635 8.695 18.646 1.00 97.62 185 LEU A O 1
ATOM 1509 N N . ARG A 1 186 ? -5.513 7.671 20.640 1.00 96.75 186 ARG A N 1
ATOM 1510 C CA . ARG A 1 186 ? -4.796 8.762 21.318 1.00 96.75 186 ARG A CA 1
ATOM 1511 C C . ARG A 1 186 ? -3.430 8.982 20.687 1.00 96.75 186 ARG A C 1
ATOM 1513 O O . ARG A 1 186 ? -3.081 10.121 20.388 1.00 96.75 186 ARG A O 1
ATOM 1520 N N . PHE A 1 187 ? -2.671 7.904 20.475 1.00 98.31 187 PHE A N 1
ATOM 1521 C CA . PHE A 1 187 ? -1.370 7.976 19.815 1.00 98.31 187 PHE A CA 1
ATOM 1522 C C . PHE A 1 187 ? -1.498 8.585 18.415 1.00 98.31 187 PHE A C 1
ATOM 1524 O O . PHE A 1 187 ? -0.774 9.523 18.079 1.00 98.31 187 PHE A O 1
ATOM 1531 N N . LEU A 1 188 ? -2.448 8.092 17.617 1.00 98.25 188 LEU A N 1
ATOM 1532 C CA . LEU A 1 188 ? -2.676 8.580 16.262 1.00 98.25 188 LEU A CA 1
ATOM 1533 C C . LEU A 1 188 ? -3.091 10.048 16.250 1.00 98.25 188 LEU A C 1
ATOM 1535 O O . LEU A 1 188 ? -2.497 10.841 15.523 1.00 98.25 188 LEU A O 1
ATOM 1539 N N . TRP A 1 189 ? -4.056 10.434 17.079 1.00 97.56 189 TRP A N 1
ATOM 1540 C CA . TRP A 1 189 ? -4.537 11.807 17.158 1.00 97.56 189 TRP A CA 1
ATOM 1541 C C . TRP A 1 189 ? -3.425 12.769 17.574 1.00 97.56 189 TRP A C 1
ATOM 1543 O O . TRP A 1 189 ? -3.244 13.793 16.929 1.00 97.56 189 TRP A O 1
ATOM 1553 N N . GLN A 1 190 ? -2.632 12.430 18.598 1.00 97.75 190 GLN A N 1
ATOM 1554 C CA . GLN A 1 190 ? -1.527 13.272 19.069 1.00 97.75 190 GLN A CA 1
ATOM 1555 C C . GLN A 1 190 ? -0.464 13.501 17.987 1.00 97.75 190 GLN A C 1
ATOM 1557 O O . GLN A 1 190 ? -0.050 14.639 17.779 1.00 97.75 190 GLN A O 1
ATOM 1562 N N . ASN A 1 191 ? -0.045 12.443 17.286 1.00 98.31 191 ASN A N 1
ATOM 1563 C CA . ASN A 1 191 ? 1.043 12.525 16.306 1.00 98.31 191 ASN A CA 1
ATOM 1564 C C . ASN A 1 191 ? 0.588 13.056 14.944 1.00 98.31 191 ASN A C 1
ATOM 1566 O O . ASN A 1 191 ? 1.387 13.621 14.213 1.00 98.31 191 ASN A O 1
ATOM 1570 N N . THR A 1 192 ? -0.692 12.930 14.597 1.00 97.81 192 THR A N 1
ATOM 1571 C CA . THR A 1 192 ? -1.207 13.477 13.333 1.00 97.81 192 THR A CA 1
ATOM 1572 C C . THR A 1 192 ? -1.528 14.965 13.406 1.00 97.81 192 THR A C 1
ATOM 1574 O O . THR A 1 192 ? -1.891 15.524 12.380 1.00 97.81 192 THR A O 1
ATOM 1577 N N . LYS A 1 193 ? -1.373 15.638 14.558 1.00 96.69 193 LYS A N 1
ATOM 1578 C CA . LYS A 1 193 ? -1.564 17.098 14.695 1.00 96.69 193 LYS A CA 1
ATOM 1579 C C . LYS A 1 193 ? -0.497 17.939 14.015 1.00 96.69 193 LYS A C 1
ATOM 1581 O O . LYS A 1 193 ? -0.805 19.032 13.544 1.00 96.69 193 LYS A O 1
ATOM 1586 N N . ASP A 1 194 ? 0.722 17.426 13.965 1.00 95.88 194 ASP A N 1
ATOM 1587 C CA . ASP A 1 194 ? 1.893 18.112 13.437 1.00 95.88 194 ASP A CA 1
ATOM 1588 C C . ASP A 1 194 ? 2.622 17.158 12.493 1.00 95.88 194 ASP A C 1
ATOM 1590 O O . ASP A 1 194 ? 2.917 16.021 12.860 1.00 95.88 194 ASP A O 1
ATOM 1594 N N . SER A 1 195 ? 2.916 17.618 11.277 1.00 94.81 195 SER A N 1
ATOM 1595 C CA . SER A 1 195 ? 3.671 16.836 10.299 1.00 94.81 195 SER A CA 1
ATOM 1596 C C . SER A 1 195 ? 5.001 16.339 10.856 1.00 94.81 195 SER A C 1
ATOM 1598 O O . SER A 1 195 ? 5.368 15.207 10.568 1.00 94.81 195 SER A O 1
ATOM 1600 N N . ALA A 1 196 ? 5.691 17.118 11.697 1.00 97.00 196 ALA A N 1
ATOM 1601 C CA . ALA A 1 196 ? 6.994 16.735 12.239 1.00 97.00 196 ALA A CA 1
ATOM 1602 C C . ALA A 1 196 ? 6.949 15.450 13.089 1.00 97.00 196 ALA A C 1
ATOM 1604 O O . ALA A 1 196 ? 7.948 14.740 13.187 1.00 97.00 196 ALA A O 1
ATOM 1605 N N . LEU A 1 197 ? 5.794 15.123 13.679 1.00 97.75 197 LEU A N 1
ATOM 1606 C CA . LEU A 1 197 ? 5.613 13.940 14.528 1.00 97.75 197 LEU A CA 1
ATOM 1607 C C . LEU A 1 197 ? 5.310 12.663 13.727 1.00 97.75 197 LEU A C 1
ATOM 1609 O O . LEU A 1 197 ? 5.487 11.557 14.238 1.00 97.75 197 LEU A O 1
ATOM 1613 N N . CYS A 1 198 ? 4.867 12.800 12.476 1.00 97.75 198 CYS A N 1
ATOM 1614 C CA . CYS A 1 198 ? 4.500 11.682 11.606 1.00 97.75 198 CYS A CA 1
ATOM 1615 C C . CYS A 1 198 ? 5.185 11.715 10.231 1.00 97.75 198 CYS A C 1
ATOM 1617 O O . CYS A 1 198 ? 4.789 10.973 9.335 1.00 97.75 198 CYS A O 1
ATOM 1619 N N . ASP A 1 199 ? 6.206 12.558 10.045 1.00 96.19 199 ASP A N 1
ATOM 1620 C CA . ASP A 1 199 ? 6.859 12.766 8.744 1.00 96.19 199 ASP A CA 1
ATOM 1621 C C . ASP A 1 199 ? 7.531 11.493 8.212 1.00 96.19 199 ASP A C 1
ATOM 1623 O O . ASP A 1 199 ? 7.549 11.235 7.011 1.00 96.19 199 ASP A O 1
ATOM 1627 N N . ASN A 1 200 ? 8.028 10.667 9.134 1.00 97.06 200 ASN A N 1
ATOM 1628 C CA . ASN A 1 200 ? 8.703 9.407 8.839 1.00 97.06 200 ASN A CA 1
ATOM 1629 C C . ASN A 1 200 ? 7.770 8.190 8.875 1.00 97.06 200 ASN A C 1
ATOM 1631 O O . ASN A 1 200 ? 8.253 7.064 8.819 1.00 97.06 200 ASN A O 1
ATOM 1635 N N . TRP A 1 201 ? 6.455 8.379 9.023 1.00 98.50 201 TRP A N 1
ATOM 1636 C CA . TRP A 1 201 ? 5.526 7.252 8.979 1.00 98.50 201 TRP A CA 1
ATOM 1637 C C . TRP A 1 201 ? 5.483 6.661 7.577 1.00 98.50 201 TRP A C 1
ATOM 1639 O O . TRP A 1 201 ? 5.455 7.397 6.589 1.00 98.50 201 TRP A O 1
ATOM 1649 N N . CYS A 1 202 ? 5.422 5.336 7.499 1.00 98.19 202 CYS A N 1
ATOM 1650 C CA . CYS A 1 202 ? 5.386 4.591 6.244 1.00 98.19 202 CYS A CA 1
ATOM 1651 C C . CYS A 1 202 ? 4.048 3.867 6.053 1.00 98.19 202 CYS A C 1
ATOM 1653 O O . CYS A 1 202 ? 3.276 3.664 6.992 1.00 98.19 202 CYS A O 1
ATOM 1655 N N . GLU A 1 203 ? 3.760 3.455 4.825 1.00 98.50 203 GLU A N 1
ATOM 1656 C CA . GLU A 1 203 ? 2.836 2.358 4.560 1.00 98.50 203 GLU A CA 1
ATOM 1657 C C . GLU A 1 203 ? 3.318 1.079 5.272 1.00 98.50 203 GLU A C 1
ATOM 1659 O O . GLU A 1 203 ? 4.446 0.999 5.763 1.00 98.50 203 GLU A O 1
ATOM 1664 N N . VAL A 1 204 ? 2.462 0.057 5.360 1.00 98.69 204 VAL A N 1
ATOM 1665 C CA . VAL A 1 204 ? 2.826 -1.208 6.034 1.00 98.69 204 VAL A CA 1
ATOM 1666 C C . VAL A 1 204 ? 4.022 -1.886 5.364 1.00 98.69 204 VAL A C 1
ATOM 1668 O O . VAL A 1 204 ? 4.752 -2.624 6.019 1.00 98.69 204 VAL A O 1
ATOM 1671 N N . ASP A 1 205 ? 4.245 -1.633 4.074 1.00 98.00 205 ASP A N 1
ATOM 1672 C CA . ASP A 1 205 ? 5.415 -2.131 3.355 1.00 98.00 205 ASP A CA 1
ATOM 1673 C C . ASP A 1 205 ? 6.755 -1.599 3.892 1.00 98.00 205 ASP A C 1
ATOM 1675 O O . ASP A 1 205 ? 7.779 -2.213 3.617 1.00 98.00 205 ASP A O 1
ATOM 1679 N N . ASP A 1 206 ? 6.744 -0.543 4.714 1.00 97.56 206 ASP A N 1
ATOM 1680 C CA . ASP A 1 206 ? 7.929 0.140 5.254 1.00 97.56 206 ASP A CA 1
ATOM 1681 C C . ASP A 1 206 ? 8.863 0.701 4.163 1.00 97.56 206 ASP A C 1
ATOM 1683 O O . ASP A 1 206 ? 10.078 0.818 4.317 1.00 97.56 206 ASP A O 1
ATOM 1687 N N . ILE A 1 207 ? 8.278 1.031 3.011 1.00 96.12 207 ILE A N 1
ATOM 1688 C CA . ILE A 1 207 ? 8.976 1.481 1.809 1.00 96.12 207 ILE A CA 1
ATOM 1689 C C . ILE A 1 207 ? 8.486 2.863 1.400 1.00 96.12 207 ILE A C 1
ATOM 1691 O O . ILE A 1 207 ? 9.294 3.746 1.100 1.00 96.12 207 ILE A O 1
ATOM 1695 N N . LYS A 1 208 ? 7.167 3.047 1.342 1.00 96.44 208 LYS A N 1
ATOM 1696 C CA . LYS A 1 208 ? 6.567 4.318 0.940 1.00 96.44 208 LYS A CA 1
ATOM 1697 C C . LYS A 1 208 ? 6.190 5.118 2.167 1.00 96.44 208 LYS A C 1
ATOM 1699 O O . LYS A 1 208 ? 5.482 4.631 3.038 1.00 96.44 208 LYS A O 1
ATOM 1704 N N . TYR A 1 209 ? 6.587 6.383 2.203 1.00 97.75 209 TYR A N 1
ATOM 1705 C CA . TYR A 1 209 ? 6.105 7.296 3.230 1.00 97.75 209 TYR A CA 1
ATOM 1706 C C . TYR A 1 209 ? 4.587 7.489 3.128 1.00 97.75 209 TYR A C 1
ATOM 1708 O O . TYR A 1 209 ? 4.039 7.717 2.045 1.00 97.75 209 TYR A O 1
ATOM 1716 N N . LEU A 1 210 ? 3.926 7.456 4.282 1.00 97.75 210 LEU A N 1
ATOM 1717 C CA . LEU A 1 210 ? 2.478 7.544 4.422 1.00 97.75 210 LEU A CA 1
ATOM 1718 C C . LEU A 1 210 ? 1.940 8.940 4.092 1.00 97.75 210 LEU A C 1
ATOM 1720 O O . LEU A 1 210 ? 0.806 9.060 3.636 1.00 97.75 210 LEU A O 1
ATOM 1724 N N . PHE A 1 211 ? 2.742 9.988 4.309 1.00 97.12 211 PHE A N 1
ATOM 1725 C CA . PHE A 1 211 ? 2.358 11.383 4.079 1.00 97.12 211 PHE A CA 1
ATOM 1726 C C . PHE A 1 211 ? 3.370 12.097 3.174 1.00 97.12 211 PHE A C 1
ATOM 1728 O O . PHE A 1 211 ? 4.268 12.813 3.622 1.00 97.12 211 PHE A O 1
ATOM 1735 N N . ARG A 1 212 ? 3.217 11.895 1.862 1.00 94.69 212 ARG A N 1
ATOM 1736 C CA . ARG A 1 212 ? 3.957 12.602 0.804 1.00 94.69 212 ARG A CA 1
ATOM 1737 C C . ARG A 1 212 ? 3.008 13.004 -0.312 1.00 94.69 212 ARG A C 1
ATOM 1739 O O . ARG A 1 212 ? 1.930 12.438 -0.449 1.00 94.69 212 ARG A O 1
ATOM 1746 N N . ILE A 1 213 ? 3.448 13.938 -1.152 1.00 90.69 213 ILE A N 1
ATOM 1747 C CA . ILE A 1 213 ? 2.664 14.467 -2.280 1.00 90.69 213 ILE A CA 1
ATOM 1748 C C . ILE A 1 213 ? 2.219 13.394 -3.291 1.00 90.69 213 ILE A C 1
ATOM 1750 O O . ILE A 1 213 ? 1.290 13.612 -4.059 1.00 90.69 213 ILE A O 1
ATOM 1754 N N . THR A 1 214 ? 2.867 12.229 -3.291 1.00 86.94 214 THR A N 1
ATOM 1755 C CA . THR A 1 214 ? 2.517 11.089 -4.144 1.00 86.94 214 THR A CA 1
ATOM 1756 C C . THR A 1 214 ? 1.310 10.292 -3.642 1.00 86.94 214 THR A C 1
ATOM 1758 O O . THR A 1 214 ? 0.814 9.441 -4.376 1.00 86.94 214 THR A O 1
ATOM 1761 N N . GLN A 1 215 ? 0.846 10.532 -2.412 1.00 92.31 215 GLN A N 1
ATOM 1762 C CA . GLN A 1 215 ? -0.252 9.792 -1.793 1.00 92.31 215 GLN A CA 1
ATOM 1763 C C . GLN A 1 215 ? -1.625 10.346 -2.176 1.00 92.31 215 GLN A C 1
ATOM 1765 O O . GLN A 1 215 ? -1.789 11.528 -2.469 1.00 92.31 215 GLN A O 1
ATOM 1770 N N . HIS A 1 216 ? -2.639 9.480 -2.143 1.00 90.81 216 HIS A N 1
ATOM 1771 C CA . HIS A 1 216 ? -4.030 9.843 -2.452 1.00 90.81 216 HIS A CA 1
ATOM 1772 C C . HIS A 1 216 ? -4.803 10.415 -1.255 1.00 90.81 216 HIS A C 1
ATOM 1774 O O . HIS A 1 216 ? -5.994 10.698 -1.368 1.00 90.81 216 HIS A O 1
ATOM 1780 N N . TRP A 1 217 ? -4.137 10.561 -0.114 1.00 95.12 217 TRP A N 1
ATOM 1781 C CA . TRP A 1 217 ? -4.685 11.103 1.121 1.00 95.12 217 TRP A CA 1
ATOM 1782 C C . TRP A 1 217 ? -3.702 12.089 1.750 1.00 95.12 217 TRP A C 1
ATOM 1784 O O . TRP A 1 217 ? -2.511 12.094 1.431 1.00 95.12 217 TRP A O 1
ATOM 1794 N N . THR A 1 218 ? -4.189 12.890 2.694 1.00 95.69 218 THR A N 1
ATOM 1795 C CA . THR A 1 218 ? -3.366 13.825 3.466 1.00 95.69 218 THR A CA 1
ATOM 1796 C C . THR A 1 218 ? -3.317 13.463 4.949 1.00 95.69 218 THR A C 1
ATOM 1798 O O . THR A 1 218 ? -4.141 12.703 5.469 1.00 95.69 218 THR A O 1
ATOM 1801 N N . ARG A 1 219 ? -2.344 14.042 5.659 1.00 96.56 219 ARG A N 1
ATOM 1802 C CA . ARG A 1 219 ? -2.251 13.959 7.122 1.00 96.56 219 ARG A CA 1
ATOM 1803 C C . ARG A 1 219 ? -3.489 14.559 7.787 1.00 96.56 219 ARG A C 1
ATOM 1805 O O . ARG A 1 219 ? -3.987 14.002 8.755 1.00 96.56 219 ARG A O 1
ATOM 1812 N N . GLU A 1 220 ? -3.999 15.671 7.270 1.00 95.75 220 GLU A N 1
ATOM 1813 C CA . GLU A 1 220 ? -5.185 16.350 7.798 1.00 95.75 220 GLU A CA 1
ATOM 1814 C C . GLU A 1 220 ? -6.422 15.454 7.685 1.00 95.75 220 GLU A C 1
ATOM 1816 O O . GLU A 1 220 ? -7.169 15.327 8.651 1.00 95.75 220 GLU A O 1
ATOM 1821 N N . GLN A 1 221 ? -6.602 14.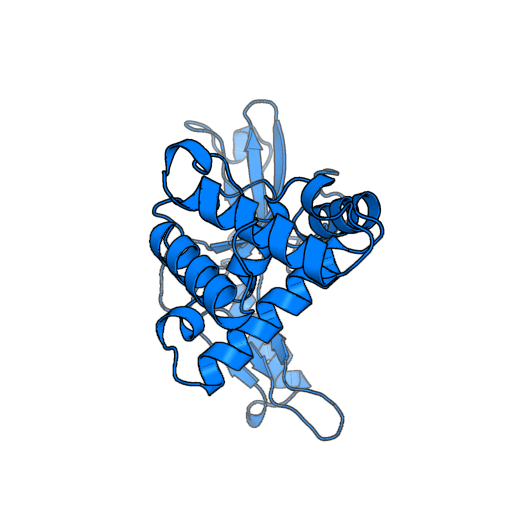764 6.552 1.00 95.38 221 GLN A N 1
ATOM 1822 C CA . GLN A 1 221 ? -7.682 13.784 6.388 1.00 95.38 221 GLN A CA 1
ATOM 1823 C C . GLN A 1 221 ? -7.562 12.633 7.394 1.00 95.38 221 GLN A C 1
ATOM 1825 O O . GLN A 1 221 ? -8.564 12.229 7.990 1.00 95.38 221 GLN A O 1
ATOM 1830 N N . ALA A 1 222 ? -6.342 12.132 7.625 1.00 96.50 222 ALA A N 1
ATOM 1831 C CA . ALA A 1 222 ? -6.090 11.134 8.660 1.00 96.50 222 ALA A CA 1
ATOM 1832 C C . ALA A 1 222 ? -6.434 11.672 10.059 1.00 96.50 222 ALA A C 1
ATOM 1834 O O . ALA A 1 222 ? -7.133 10.998 10.810 1.00 96.50 222 ALA A O 1
ATOM 1835 N N . HIS A 1 223 ? -5.996 12.889 10.396 1.00 96.94 223 HIS A N 1
ATOM 1836 C CA . HIS A 1 223 ? -6.248 13.509 11.697 1.00 96.94 223 HIS A CA 1
ATOM 1837 C C . HIS A 1 223 ? -7.746 13.673 11.973 1.00 96.94 223 HIS A C 1
ATOM 1839 O O . HIS A 1 223 ? -8.220 13.245 13.024 1.00 96.94 223 HIS A O 1
ATOM 1845 N N . ILE A 1 224 ? -8.493 14.229 11.013 1.00 95.62 224 ILE A N 1
ATOM 1846 C CA . ILE A 1 224 ? -9.943 14.424 11.135 1.00 95.62 224 ILE A CA 1
ATOM 1847 C C . ILE A 1 224 ? -10.651 13.074 11.273 1.00 95.62 224 ILE A C 1
ATOM 1849 O O . ILE A 1 224 ? -11.473 12.906 12.161 1.00 95.62 224 ILE A O 1
ATOM 1853 N N . THR A 1 225 ? -10.269 12.072 10.479 1.00 95.25 225 THR A N 1
ATOM 1854 C CA . THR A 1 225 ? -10.872 10.731 10.570 1.00 95.25 225 THR A CA 1
ATOM 1855 C C . THR A 1 225 ? -10.651 10.088 11.937 1.00 95.25 225 THR A C 1
ATOM 1857 O O . THR A 1 225 ? -11.565 9.489 12.495 1.00 95.25 225 THR A O 1
ATOM 1860 N N . ILE A 1 226 ? -9.446 10.207 12.500 1.00 95.94 226 ILE A N 1
ATOM 1861 C CA . ILE A 1 226 ? -9.155 9.689 13.842 1.00 95.94 226 ILE A CA 1
ATOM 1862 C C . ILE A 1 226 ? -9.912 10.473 14.918 1.00 95.94 226 ILE A C 1
ATOM 1864 O O . ILE A 1 226 ? -10.386 9.857 15.870 1.00 95.94 226 ILE A O 1
ATOM 1868 N N . ASN A 1 227 ? -10.054 11.793 14.763 1.00 94.94 227 ASN A N 1
ATOM 1869 C CA . ASN A 1 227 ? -10.867 12.620 15.652 1.00 94.94 227 ASN A CA 1
ATOM 1870 C C . ASN A 1 227 ? -12.340 12.183 15.631 1.00 94.94 227 ASN A C 1
ATOM 1872 O O . ASN A 1 227 ? -12.914 11.924 16.680 1.00 94.94 227 ASN A O 1
ATOM 1876 N N . ASP A 1 228 ? -12.923 12.010 14.448 1.00 94.38 228 ASP A N 1
ATOM 1877 C CA . ASP A 1 228 ? -14.325 11.610 14.303 1.00 94.38 228 ASP A CA 1
ATOM 1878 C C . ASP A 1 228 ? -14.580 10.205 14.872 1.00 94.38 228 ASP A C 1
ATOM 1880 O O . ASP A 1 228 ? -15.593 9.967 15.528 1.00 94.38 228 ASP A O 1
ATOM 1884 N N . ILE A 1 229 ? -13.638 9.271 14.679 1.00 94.38 229 ILE A N 1
ATOM 1885 C CA . ILE A 1 229 ? -13.701 7.944 15.309 1.00 94.38 229 ILE A CA 1
ATOM 1886 C C . ILE A 1 229 ? -13.617 8.060 16.837 1.00 94.38 229 ILE A C 1
ATOM 1888 O O . ILE A 1 229 ? -14.364 7.370 17.532 1.00 94.38 229 ILE A O 1
ATOM 1892 N N . TRP A 1 230 ? -12.729 8.911 17.364 1.00 92.31 230 TRP A N 1
ATOM 1893 C CA . TRP A 1 230 ? -12.592 9.162 18.804 1.00 92.31 230 TRP A CA 1
ATOM 1894 C C . TRP A 1 230 ? -13.886 9.707 19.415 1.00 92.31 230 TRP A C 1
ATOM 1896 O O . TRP A 1 230 ? -14.334 9.208 20.450 1.00 92.31 230 TRP A O 1
ATOM 1906 N N . ASP A 1 231 ? -14.501 10.688 18.759 1.00 91.38 231 ASP A N 1
ATOM 1907 C CA . ASP A 1 231 ? -15.749 11.300 19.213 1.00 91.38 231 ASP A CA 1
ATOM 1908 C C . ASP A 1 231 ? -16.904 10.288 19.171 1.00 91.38 231 ASP A C 1
ATOM 1910 O O . ASP A 1 231 ? -17.684 10.191 20.120 1.00 91.38 231 ASP A O 1
ATOM 1914 N N . TYR A 1 232 ? -16.967 9.459 18.124 1.00 91.50 232 TYR A N 1
ATOM 1915 C CA . TYR A 1 232 ? -18.002 8.436 17.962 1.00 91.50 232 TYR A CA 1
ATOM 1916 C C . TYR A 1 232 ? -17.948 7.331 19.019 1.00 91.50 232 TYR A C 1
ATOM 1918 O O . TYR A 1 232 ? -18.982 6.933 19.553 1.00 91.50 232 TYR A O 1
ATOM 1926 N N . VAL A 1 233 ? -16.751 6.842 19.363 1.00 90.00 233 VAL A N 1
ATOM 1927 C CA . VAL A 1 233 ? -16.615 5.811 20.407 1.00 90.00 233 VAL A CA 1
ATOM 1928 C C . VAL A 1 233 ? -16.791 6.367 21.828 1.00 90.00 233 VAL A C 1
ATOM 1930 O O . VAL A 1 233 ? -16.799 5.589 22.783 1.00 90.00 233 VAL A O 1
ATOM 1933 N N . GLY A 1 234 ? -16.967 7.686 21.986 1.00 79.44 234 GLY A N 1
ATOM 1934 C CA . GLY A 1 234 ? -17.353 8.315 23.251 1.00 79.44 234 GLY A CA 1
ATOM 1935 C C . GLY A 1 234 ? -16.288 8.220 24.343 1.00 79.44 234 GLY A C 1
ATOM 1936 O O . GLY A 1 234 ? -16.615 8.063 25.523 1.00 79.44 234 GLY A O 1
ATOM 1937 N N . VAL A 1 235 ? -15.008 8.270 23.963 1.00 64.38 235 VAL A N 1
ATOM 1938 C CA . VAL A 1 235 ? -13.891 8.149 24.909 1.00 64.38 235 VAL A CA 1
ATOM 1939 C C . VAL A 1 235 ? -13.854 9.367 25.826 1.00 64.38 235 VAL A C 1
ATOM 1941 O O . VAL A 1 235 ? -13.586 10.485 25.389 1.00 64.38 235 VAL A O 1
ATOM 1944 N N . GLN A 1 236 ? -14.099 9.142 27.116 1.00 53.03 236 GLN A N 1
ATOM 1945 C CA . GLN A 1 236 ? -13.963 10.175 28.140 1.00 53.03 236 GLN A CA 1
ATOM 1946 C C . GLN A 1 236 ? -12.489 10.607 28.264 1.00 53.03 236 GLN A C 1
ATOM 1948 O O . GLN A 1 236 ? -11.603 9.747 28.212 1.00 53.03 236 GLN A O 1
ATOM 1953 N N . PRO A 1 237 ? -12.196 11.906 28.455 1.00 52.22 237 PRO A N 1
ATOM 1954 C CA . PRO A 1 237 ? -10.873 12.338 28.886 1.00 52.22 237 PRO A CA 1
ATOM 1955 C C . PRO A 1 237 ? -10.534 11.663 30.222 1.00 52.22 237 PRO A C 1
ATOM 1957 O O . PRO A 1 237 ? -11.363 11.667 31.132 1.00 52.22 237 PRO A O 1
ATOM 1960 N N . ILE A 1 238 ? -9.339 11.077 30.323 1.00 50.84 238 ILE A N 1
ATOM 1961 C CA . ILE A 1 238 ? -8.760 10.649 31.608 1.00 50.84 238 ILE A CA 1
ATOM 1962 C C . ILE A 1 238 ? -8.151 11.872 32.285 1.00 50.84 238 ILE A C 1
ATOM 1964 O O . ILE A 1 238 ? -7.378 12.572 31.585 1.00 50.84 238 ILE A O 1
#

pLDDT: mean 94.23, std 6.86, range [50.84, 98.81]

Radius of gyration: 20.81 Å; chains: 1; bounding box: 51×39×58 Å

Foldseek 3Di:
DDEVDEAEDEPPPDDQVLLVHDDDPDDLVNVVVVVQVVCCVVQNPVQWDDDFFWIWGPDDPVGHIDTGGDWHWYWYADPVNDTAIFTWHATPVGDDIDTAFPAPPDDPGDPQGFLVNLQVVLCVVLVNVLVVLLVVLVVLLVVCVVVPNVLSVPDDSQLSSLLSSPQDSVLSPDDDPVSSNVSSLVLLLVQLVDCVSQVCRARSRSPHRSADPPDPDHSVSSNVNSVVSCVVVPDDDD

Sequence (238 aa):
MLYEYFLAQYPEGKVNSDFGNTDVGYPFSQFKNELEDALVSYFGRAAVKRGNKAFDIKASQSQVEADVVPFFEFRQYWENGSYRAGVALFPDKGGARIENYPERLVDYWPPTPLHYENGVSKNTATNRRYKGMVRILKKLRIELEETGNQTVAAVPGYLLECLTWNSPNWCFSHDAWVDRVQSVLRFLWQNTKDSALCDNWCEVDDIKYLFRITQHWTREQAHITINDIWDYVGVQPI